Protein AF-0000000074492569 (afdb_homodimer)

Sequence (320 aa):
MADVDRTFRQLERNMQRVLRDVLSDFGPGSPLLITRGPTQGGQGRKGPPAEWMPPVDVLDAGDHFLIYSELPGVPKDKVKVELSDENTLMISGEYPKPEVYEKAQALYAGEIMYGKFARAIPLPPGKFDPNKVEAKLDNGLLTVKVGKAEQPQPKQITVEMADVDRTFRQLERNMQRVLRDVLSDFGPGSPLLITRGPTQGGQGRKGPPAEWMPPVDVLDAGDHFLIYSELPGVPKDKVKVELSDENTLMISGEYPKPEVYEKAQALYAGEIMYGKFARAIPLPPGKFDPNKVEAKLDNGLLTVKVGKAEQPQPKQITVE

Structure (mmCIF, N/CA/C/O backbone):
data_AF-0000000074492569-model_v1
#
loop_
_entity.id
_entity.type
_entity.pdbx_description
1 polymer 'SHSP domain-containing protein'
#
loop_
_atom_site.group_PDB
_atom_site.id
_atom_site.type_symbol
_atom_site.label_atom_id
_atom_site.label_alt_id
_atom_site.label_comp_id
_atom_site.label_asym_id
_atom_site.label_entity_id
_atom_site.label_seq_id
_atom_site.pdbx_PDB_ins_code
_atom_site.Cartn_x
_atom_site.Cartn_y
_atom_site.Cartn_z
_atom_site.occupancy
_atom_site.B_iso_or_equiv
_atom_site.auth_seq_id
_atom_site.auth_comp_id
_atom_site.auth_asym_id
_atom_site.auth_atom_id
_atom_site.pdbx_PDB_model_num
ATOM 1 N N . MET A 1 1 ? 25.438 25.25 13.859 1 45.72 1 MET A N 1
ATOM 2 C CA . MET A 1 1 ? 25.781 24.609 15.125 1 45.72 1 MET A CA 1
ATOM 3 C C . MET A 1 1 ? 24.547 24.453 16.016 1 45.72 1 MET A C 1
ATOM 5 O O . MET A 1 1 ? 24.484 23.547 16.828 1 45.72 1 MET A O 1
ATOM 9 N N . ALA A 1 2 ? 23.562 25.312 15.812 1 58.56 2 ALA A N 1
ATOM 10 C CA . ALA A 1 2 ? 22.359 25.406 16.656 1 58.56 2 ALA A CA 1
ATOM 11 C C . ALA A 1 2 ? 21.344 24.328 16.281 1 58.56 2 ALA A C 1
ATOM 13 O O . ALA A 1 2 ? 20.656 23.812 17.156 1 58.56 2 ALA A O 1
ATOM 14 N N . ASP A 1 3 ? 21.375 23.891 15.07 1 53.91 3 ASP A N 1
ATOM 15 C CA . ASP A 1 3 ? 20.359 22.969 14.547 1 53.91 3 ASP A CA 1
ATOM 16 C C . ASP A 1 3 ? 20.656 21.531 14.969 1 53.91 3 ASP A C 1
ATOM 18 O O . ASP A 1 3 ? 19.734 20.75 15.203 1 53.91 3 ASP A O 1
ATOM 22 N N . VAL A 1 4 ? 21.906 21.266 15.148 1 56.25 4 VAL A N 1
ATOM 23 C CA . VAL A 1 4 ? 22.375 19.953 15.586 1 56.25 4 VAL A CA 1
ATOM 24 C C . VAL A 1 4 ? 22.016 19.734 17.047 1 56.25 4 VAL A C 1
ATOM 26 O O . VAL A 1 4 ? 21.75 18.609 17.469 1 56.25 4 VAL A O 1
ATOM 29 N N . ASP A 1 5 ? 21.953 20.828 17.719 1 58.19 5 ASP A N 1
ATOM 30 C CA . ASP A 1 5 ? 21.688 20.781 19.156 1 58.19 5 ASP A CA 1
ATOM 31 C C . ASP A 1 5 ? 20.219 20.469 19.438 1 58.19 5 ASP A C 1
ATOM 33 O O . ASP A 1 5 ? 19.906 19.734 20.375 1 58.19 5 ASP A O 1
ATOM 37 N N . ARG A 1 6 ? 19.359 20.938 18.531 1 53.22 6 ARG A N 1
ATOM 38 C CA . ARG A 1 6 ? 17.922 20.719 18.688 1 53.22 6 ARG A CA 1
ATOM 39 C C . ARG A 1 6 ? 17.547 19.266 18.375 1 53.22 6 ARG A C 1
ATOM 41 O O . ARG A 1 6 ? 16.734 18.672 19.078 1 53.22 6 ARG A O 1
ATOM 48 N N . THR A 1 7 ? 18.094 18.734 17.391 1 56.09 7 THR A N 1
ATOM 49 C CA . THR A 1 7 ? 17.875 17.359 16.984 1 56.09 7 THR A CA 1
ATOM 50 C C . THR A 1 7 ? 18.359 16.391 18.078 1 56.09 7 THR A C 1
ATOM 52 O O . THR A 1 7 ? 17.688 15.406 18.375 1 56.09 7 THR A O 1
ATOM 55 N N . PHE A 1 8 ? 19.406 16.734 18.688 1 56.19 8 PHE A N 1
ATOM 56 C CA . PHE A 1 8 ? 19.984 15.914 19.734 1 56.19 8 PHE A CA 1
ATOM 57 C C . PHE A 1 8 ? 19.141 15.984 21 1 56.19 8 PHE A C 1
ATOM 59 O O . PHE A 1 8 ? 18.984 14.977 21.703 1 56.19 8 PHE A O 1
ATOM 66 N N . ARG A 1 9 ? 18.422 17.062 21.266 1 58.53 9 ARG A N 1
ATOM 67 C CA . ARG A 1 9 ? 17.578 17.203 22.438 1 58.53 9 ARG A CA 1
ATOM 68 C C . ARG A 1 9 ? 16.281 16.406 22.281 1 58.53 9 ARG A C 1
ATOM 70 O O . ARG A 1 9 ? 15.805 15.797 23.234 1 58.53 9 ARG A O 1
ATOM 77 N N . GLN A 1 10 ? 15.789 16.328 21.094 1 57.56 10 GLN A N 1
ATOM 78 C CA . GLN A 1 10 ? 14.578 15.555 20.812 1 57.56 10 GLN A CA 1
ATOM 79 C C . GLN A 1 10 ? 14.859 14.055 20.859 1 57.56 10 GLN A C 1
ATOM 81 O O . GLN A 1 10 ? 14.055 13.289 21.391 1 57.56 10 GLN A O 1
ATOM 86 N N . LEU A 1 11 ? 15.969 13.68 20.391 1 59.75 11 LEU A N 1
ATOM 87 C CA . LEU A 1 11 ? 16.406 12.289 20.453 1 59.75 11 LEU A CA 1
ATOM 88 C C . LEU A 1 11 ? 16.625 11.859 21.906 1 59.75 11 LEU A C 1
ATOM 90 O O . LEU A 1 11 ? 16.219 10.773 22.312 1 59.75 11 LEU A O 1
ATOM 94 N N . GLU A 1 12 ? 17.219 12.719 22.672 1 64.44 12 GLU A N 1
ATOM 95 C CA . GLU A 1 12 ? 17.469 12.477 24.094 1 64.44 12 GLU A CA 1
ATOM 96 C C . GLU A 1 12 ? 16.172 12.383 24.891 1 64.44 12 GLU A C 1
ATOM 98 O O . GLU A 1 12 ? 16.031 11.531 25.766 1 64.44 12 GLU A O 1
ATOM 103 N N . ARG A 1 13 ? 15.172 13.141 24.422 1 62.78 13 ARG A N 1
ATOM 104 C CA . ARG A 1 13 ? 13.867 13.109 25.078 1 62.78 13 ARG A CA 1
ATOM 105 C C . ARG A 1 13 ? 13.102 11.844 24.719 1 62.78 13 ARG A C 1
ATOM 107 O O . ARG A 1 13 ? 12.477 11.227 25.594 1 62.78 13 ARG A O 1
ATOM 114 N N . ASN A 1 14 ? 13.211 11.422 23.453 1 58.69 14 ASN A N 1
ATOM 115 C CA . ASN A 1 14 ? 12.594 10.172 23.031 1 58.69 14 ASN A CA 1
ATOM 116 C C . ASN A 1 14 ? 13.281 8.969 23.656 1 58.69 14 ASN A C 1
ATOM 118 O O . ASN A 1 14 ? 12.617 8.016 24.078 1 58.69 14 ASN A O 1
ATOM 122 N N . MET A 1 15 ? 14.578 9.07 23.781 1 60.66 15 MET A N 1
ATOM 123 C CA . MET A 1 15 ? 15.375 8.016 24.391 1 60.66 15 MET A CA 1
ATOM 124 C C . MET A 1 15 ? 15.086 7.914 25.875 1 60.66 15 MET A C 1
ATOM 126 O O . MET A 1 15 ? 14.945 6.812 26.422 1 60.66 15 MET A O 1
ATOM 130 N N . GLN A 1 16 ? 14.914 9.016 26.516 1 61.31 16 GLN A N 1
ATOM 131 C CA . GLN A 1 16 ? 14.578 9.047 27.938 1 61.31 16 GLN A CA 1
ATOM 132 C C . GLN A 1 16 ? 13.188 8.477 28.188 1 61.31 16 GLN A C 1
ATOM 134 O O . GLN A 1 16 ? 12.969 7.766 29.172 1 61.31 16 GLN A O 1
ATOM 139 N N . ARG A 1 17 ? 12.289 8.68 27.219 1 58.28 17 ARG A N 1
ATOM 140 C CA . ARG A 1 17 ? 10.945 8.133 27.328 1 58.28 17 ARG A CA 1
ATOM 141 C C . ARG A 1 17 ? 10.953 6.621 27.109 1 58.28 17 ARG A C 1
ATOM 143 O O . ARG A 1 17 ? 10.305 5.879 27.859 1 58.28 17 ARG A O 1
ATOM 150 N N . VAL A 1 18 ? 11.711 6.215 26.141 1 60.47 18 VAL A N 1
ATOM 151 C CA . VAL A 1 18 ? 11.82 4.785 25.859 1 60.47 18 VAL A CA 1
ATOM 152 C C . VAL A 1 18 ? 12.555 4.094 27.016 1 60.47 18 VAL A C 1
ATOM 154 O O . VAL A 1 18 ? 12.125 3.039 27.484 1 60.47 18 VAL A O 1
ATOM 157 N N . LEU A 1 19 ? 13.562 4.672 27.469 1 63.31 19 LEU A N 1
ATOM 158 C CA . LEU A 1 19 ? 14.352 4.117 28.562 1 63.31 19 LEU A CA 1
ATOM 159 C C . LEU A 1 19 ? 13.547 4.105 29.859 1 63.31 19 LEU A C 1
ATOM 161 O O . LEU A 1 19 ? 13.602 3.141 30.625 1 63.31 19 LEU A O 1
ATOM 165 N N . ARG A 1 20 ? 12.805 5.168 30.125 1 58.22 20 ARG A N 1
ATOM 166 C CA . ARG A 1 20 ? 11.922 5.211 31.281 1 58.22 20 ARG A CA 1
ATOM 167 C C . ARG A 1 20 ? 10.859 4.117 31.203 1 58.22 20 ARG A C 1
ATOM 169 O O . ARG A 1 20 ? 10.578 3.447 32.188 1 58.22 20 ARG A O 1
ATOM 176 N N . ASP A 1 21 ? 10.266 3.959 30.016 1 57.78 21 ASP A N 1
ATOM 177 C CA . ASP A 1 21 ? 9.242 2.939 29.812 1 57.78 21 ASP A CA 1
ATOM 178 C C . ASP A 1 21 ? 9.828 1.536 29.906 1 57.78 21 ASP A C 1
ATOM 180 O O . ASP A 1 21 ? 9.227 0.641 30.5 1 57.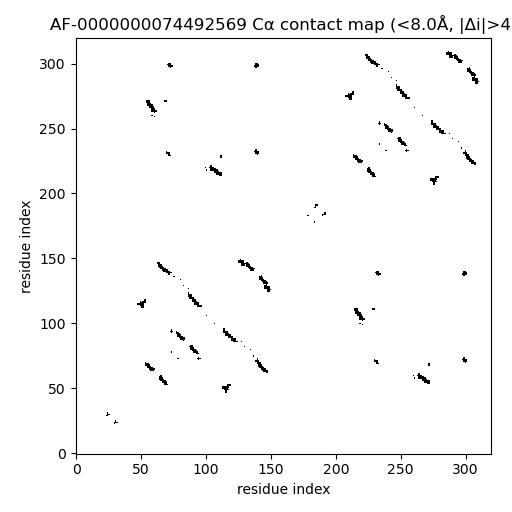78 21 ASP A O 1
ATOM 184 N N . VAL A 1 22 ? 11.008 1.312 29.406 1 59.41 22 VAL A N 1
ATOM 185 C CA . VAL A 1 22 ? 11.688 0.022 29.438 1 59.41 22 VAL A CA 1
ATOM 186 C C . VAL A 1 22 ? 12.203 -0.247 30.859 1 59.41 22 VAL A C 1
ATOM 188 O O . VAL A 1 22 ? 12.086 -1.363 31.359 1 59.41 22 VAL A O 1
ATOM 191 N N . LEU A 1 23 ? 12.766 0.68 31.438 1 59.09 23 LEU A N 1
ATOM 192 C CA . LEU A 1 23 ? 13.312 0.544 32.781 1 59.09 23 LEU A CA 1
ATOM 193 C C . LEU A 1 23 ? 12.203 0.395 33.812 1 59.09 23 LEU A C 1
ATOM 195 O O . LEU A 1 23 ? 12.367 -0.319 34.812 1 59.09 23 LEU A O 1
ATOM 199 N N . SER A 1 24 ? 11.156 1.187 33.688 1 55.38 24 SER A N 1
ATOM 200 C CA . SER A 1 24 ? 10.008 0.978 34.562 1 55.38 24 SER A CA 1
ATOM 201 C C . SER A 1 24 ? 9.492 -0.453 34.438 1 55.38 24 SER A C 1
ATOM 203 O O . SER A 1 24 ? 9.031 -1.023 35.438 1 55.38 24 SER A O 1
ATOM 205 N N . ASP A 1 25 ? 9.57 -0.996 33.25 1 53.03 25 ASP A N 1
ATOM 206 C CA . ASP A 1 25 ? 9.078 -2.359 33.062 1 53.03 25 ASP A CA 1
ATOM 207 C C . ASP A 1 25 ? 10.086 -3.377 33.594 1 53.03 25 ASP A C 1
ATOM 209 O O . ASP A 1 25 ? 9.703 -4.457 34.062 1 53.03 25 ASP A O 1
ATOM 213 N N . PHE A 1 26 ? 11.383 -3.072 33.562 1 53.44 26 PHE A N 1
ATOM 214 C CA . PHE A 1 26 ? 12.398 -4.02 34 1 53.44 26 PHE A CA 1
ATOM 215 C C . PHE A 1 26 ? 12.719 -3.816 35.469 1 53.44 26 PHE A C 1
ATOM 217 O O . PHE A 1 26 ? 13.656 -4.414 36 1 53.44 26 PHE A O 1
ATOM 224 N N . GLY A 1 27 ? 12.125 -2.887 36.219 1 51.38 27 GLY A N 1
ATOM 225 C CA . GLY A 1 27 ? 12.469 -2.842 37.656 1 51.38 27 GLY A CA 1
ATOM 226 C C . GLY A 1 27 ? 12.07 -4.098 38.406 1 51.38 27 GLY A C 1
ATOM 227 O O . GLY A 1 27 ? 11.273 -4.895 37.906 1 51.38 27 GLY A O 1
ATOM 228 N N . PRO A 1 28 ? 12.719 -4.406 39.562 1 50.16 28 PRO A N 1
ATOM 229 C CA . PRO A 1 28 ? 12.578 -5.668 40.281 1 50.16 28 PRO A CA 1
ATOM 230 C C . PRO A 1 28 ? 11.141 -6.18 40.281 1 50.16 28 PRO A C 1
ATOM 232 O O . PRO A 1 28 ? 10.914 -7.395 40.281 1 50.16 28 PRO A O 1
ATOM 235 N N . GLY A 1 29 ? 10.32 -5.484 41.125 1 46.06 29 GLY A N 1
ATOM 236 C CA . GLY A 1 29 ? 8.938 -5.906 41.281 1 46.06 29 GLY A CA 1
ATOM 237 C C . GLY A 1 29 ? 8.188 -6.008 39.969 1 46.06 29 GLY A C 1
ATOM 238 O O . GLY A 1 29 ? 6.961 -6.109 39.969 1 46.06 29 GLY A O 1
ATOM 239 N N . SER A 1 30 ? 8.859 -5.496 38.906 1 42.88 30 SER A N 1
ATOM 240 C CA . SER A 1 30 ? 8.078 -5.27 37.719 1 42.88 30 SER A CA 1
ATOM 241 C C . SER A 1 30 ? 7.605 -6.586 37.094 1 42.88 30 SER A C 1
ATOM 243 O O . SER A 1 30 ? 8.391 -7.309 36.469 1 42.88 30 SER A O 1
ATOM 245 N N . PRO A 1 31 ? 7.062 -7.496 37.75 1 39.81 31 PRO A N 1
ATOM 246 C CA . PRO A 1 31 ? 6.633 -8.539 36.844 1 39.81 31 PRO A CA 1
ATOM 247 C C . PRO A 1 31 ? 6.113 -7.965 35.5 1 39.81 31 PRO A C 1
ATOM 249 O O . PRO A 1 31 ? 5.723 -6.797 35.438 1 39.81 31 PRO A O 1
ATOM 252 N N . LEU A 1 32 ? 6.543 -8.477 34.125 1 39.97 32 LEU A N 1
ATOM 253 C CA . LEU A 1 32 ? 5.723 -8.367 32.938 1 39.97 32 LEU A CA 1
ATOM 254 C C . LEU A 1 32 ? 4.238 -8.328 33.281 1 39.97 32 LEU A C 1
ATOM 256 O O . LEU A 1 32 ? 3.383 -8.469 32.406 1 39.97 32 LEU A O 1
ATOM 260 N N . LEU A 1 33 ? 3.971 -8.617 34.531 1 39.12 33 LEU A N 1
ATOM 261 C CA . LEU A 1 33 ? 2.588 -8.664 35 1 39.12 33 LEU A CA 1
ATOM 262 C C . LEU A 1 33 ? 1.903 -7.316 34.781 1 39.12 33 LEU A C 1
ATOM 264 O O . LEU A 1 33 ? 2.16 -6.359 35.531 1 39.12 33 LEU A O 1
ATOM 268 N N . ILE A 1 34 ? 1.841 -6.727 33.594 1 36.62 34 ILE A N 1
ATOM 269 C CA . ILE A 1 34 ? 0.8 -5.738 33.312 1 36.62 34 ILE A CA 1
ATOM 270 C C . ILE A 1 34 ? -0.402 -6.004 34.219 1 36.62 34 ILE A C 1
ATOM 272 O O . ILE A 1 34 ? -1.11 -7 34.062 1 36.62 34 ILE A O 1
ATOM 276 N N . THR A 1 35 ? -0.173 -6.027 35.406 1 34.31 35 THR A N 1
ATOM 277 C CA . THR A 1 35 ? -1.353 -5.891 36.25 1 34.31 35 THR A CA 1
ATOM 278 C C . THR A 1 35 ? -2.354 -4.918 35.625 1 34.31 35 THR A C 1
ATOM 280 O O . THR A 1 35 ? -2.057 -3.736 35.469 1 34.31 35 THR A O 1
ATOM 283 N N . ARG A 1 36 ? -3.207 -5.363 34.781 1 36.78 36 ARG A N 1
ATOM 284 C CA . ARG A 1 36 ? -4.484 -4.766 34.406 1 36.78 36 ARG A CA 1
ATOM 285 C C . ARG A 1 36 ? -5.152 -4.109 35.594 1 36.78 36 ARG A C 1
ATOM 287 O O . ARG A 1 36 ? -5.852 -4.773 36.375 1 36.78 36 ARG A O 1
ATOM 294 N N . GLY A 1 37 ? -4.516 -3.518 36.406 1 37.19 37 GLY A N 1
ATOM 295 C CA . GLY A 1 37 ? -5.422 -2.814 37.312 1 37.19 37 GLY A CA 1
ATOM 296 C C . GLY A 1 37 ? -6.426 -1.942 36.562 1 37.19 37 GLY A C 1
ATOM 297 O O . GLY A 1 37 ? -6.215 -1.594 35.406 1 37.19 37 GLY A O 1
ATOM 298 N N . PRO A 1 38 ? -7.754 -1.931 37 1 38.16 38 PRO A N 1
ATOM 299 C CA . PRO A 1 38 ? -8.773 -1.092 36.344 1 38.16 38 PRO A CA 1
ATOM 300 C C . PRO A 1 38 ? -8.32 0.354 36.156 1 38.16 38 PRO A C 1
ATOM 302 O O . PRO A 1 38 ? -8.18 1.091 37.156 1 38.16 38 PRO A O 1
ATOM 305 N N . THR A 1 39 ? -7.188 0.681 35.719 1 37.5 39 THR A N 1
ATOM 306 C CA . THR A 1 39 ? -7.082 2.123 35.5 1 37.5 39 THR A CA 1
ATOM 307 C C . THR A 1 39 ? -8.391 2.691 34.969 1 37.5 39 THR A C 1
ATOM 309 O O . THR A 1 39 ? -8.922 2.201 33.969 1 37.5 39 THR A O 1
ATOM 312 N N . GLN A 1 40 ? -9.219 3.158 35.781 1 37 40 GLN A N 1
ATOM 313 C CA . GLN A 1 40 ? -10.344 4.039 35.469 1 37 40 GLN A CA 1
ATOM 314 C C . GLN A 1 40 ? -9.977 5.051 34.375 1 37 40 GLN A C 1
ATOM 316 O O . GLN A 1 40 ? -10.609 6.102 34.281 1 37 40 GLN A O 1
ATOM 321 N N . GLY A 1 41 ? -8.68 5.277 34.156 1 38.56 41 GLY A N 1
ATOM 322 C CA . GLY A 1 41 ? -8.531 6.43 33.281 1 38.56 41 GLY A CA 1
ATOM 323 C C . GLY A 1 41 ? -9.547 6.457 32.156 1 38.56 41 GLY A C 1
ATOM 324 O O . GLY A 1 41 ? -10.258 5.473 31.938 1 38.56 41 GLY A O 1
ATOM 325 N N . GLY A 1 42 ? -9.695 7.738 31.5 1 37.81 42 GLY A N 1
ATOM 326 C CA . GLY A 1 42 ? -10.602 7.984 30.375 1 37.81 42 GLY A CA 1
ATOM 327 C C . GLY A 1 42 ? -10.641 6.84 29.391 1 37.81 42 GLY A C 1
ATOM 328 O O . GLY A 1 42 ? -9.617 6.227 29.094 1 37.81 42 GLY A O 1
ATOM 329 N N . GLN A 1 43 ? -11.648 5.934 29.484 1 38.12 43 GLN A N 1
ATOM 330 C CA . GLN A 1 43 ? -12.148 5 28.484 1 38.12 43 GLN A CA 1
ATOM 331 C C . GLN A 1 43 ? -11.82 5.488 27.078 1 38.12 43 GLN A C 1
ATOM 333 O O . GLN A 1 43 ? -12.664 6.094 26.406 1 38.12 43 GLN A O 1
ATOM 338 N N . GLY A 1 44 ? -10.914 6.363 26.859 1 41.5 44 GLY A N 1
ATOM 339 C CA . GLY A 1 44 ? -10.797 6.426 25.422 1 41.5 44 GLY A CA 1
ATOM 340 C C . GLY A 1 44 ? -10.984 5.078 24.734 1 41.5 44 GLY A C 1
ATOM 341 O O . GLY A 1 44 ? -10.445 4.07 25.203 1 41.5 44 GLY A O 1
ATOM 342 N N . ARG A 1 45 ? -12.18 4.727 24.328 1 37.41 45 ARG A N 1
ATOM 343 C CA . ARG A 1 45 ? -12.547 3.545 23.562 1 37.41 45 ARG A CA 1
ATOM 344 C C . ARG A 1 45 ? -11.352 2.998 22.797 1 37.41 45 ARG A C 1
ATOM 346 O O . ARG A 1 45 ? -10.914 3.594 21.812 1 37.41 45 ARG A O 1
ATOM 353 N N . LYS A 1 46 ? -10.398 2.59 23.484 1 44.31 46 LYS A N 1
ATOM 354 C CA . LYS A 1 46 ? -9.391 1.811 22.766 1 44.31 46 LYS A CA 1
ATOM 355 C C . LYS A 1 46 ? -10.039 0.887 21.734 1 44.31 46 LYS A C 1
ATOM 357 O O . LYS A 1 46 ? -10.727 -0.069 22.094 1 44.31 46 LYS A O 1
ATOM 362 N N . GLY A 1 47 ? -10.602 1.525 20.797 1 46.72 47 GLY A N 1
ATOM 363 C CA . GLY A 1 47 ? -11 0.557 19.797 1 46.72 47 GLY A CA 1
ATOM 364 C C . GLY A 1 47 ? -10.094 -0.658 19.734 1 46.72 47 GLY A C 1
ATOM 365 O O . GLY A 1 47 ? -9.047 -0.688 20.391 1 46.72 47 GLY A O 1
ATOM 366 N N . PRO A 1 48 ? -10.648 -1.76 19.391 1 56.69 48 PRO A N 1
ATOM 367 C CA . PRO A 1 48 ? -9.773 -2.926 19.25 1 56.69 48 PRO A CA 1
ATOM 368 C C . PRO A 1 48 ? -8.391 -2.562 18.719 1 56.69 48 PRO A C 1
ATOM 370 O O . PRO A 1 48 ? -8.258 -1.613 17.938 1 56.69 48 PRO A O 1
ATOM 373 N N . PRO A 1 49 ? -7.461 -3.17 19.344 1 73 49 PRO A N 1
ATOM 374 C CA . PRO A 1 49 ? -6.082 -2.854 18.969 1 73 49 PRO A CA 1
ATOM 375 C C . PRO A 1 49 ? -5.852 -2.926 17.469 1 73 49 PRO A C 1
ATOM 377 O O . PRO A 1 49 ? -6.391 -3.811 16.797 1 73 49 PRO A O 1
ATOM 380 N N . ALA A 1 50 ? -5.348 -1.914 16.922 1 84.25 50 ALA A N 1
ATOM 381 C CA . ALA A 1 50 ? -4.973 -1.884 15.516 1 84.25 50 ALA A CA 1
ATOM 382 C C . ALA A 1 50 ? -3.977 -2.99 15.188 1 84.25 50 ALA A C 1
ATOM 384 O O . ALA A 1 50 ? -3.025 -3.219 15.938 1 84.25 50 ALA A O 1
ATOM 385 N N . GLU A 1 51 ? -4.32 -3.75 14.156 1 90.12 51 GLU A N 1
ATOM 386 C CA . GLU A 1 51 ? -3.506 -4.891 13.75 1 90.12 51 GLU A CA 1
ATOM 387 C C . GLU A 1 51 ? -2.361 -4.453 12.836 1 90.12 51 GLU A C 1
ATOM 389 O O . GLU A 1 51 ? -1.375 -5.172 12.68 1 90.12 51 GLU A O 1
ATOM 394 N N . TRP A 1 52 ? -2.518 -3.297 12.203 1 94.56 52 TRP A N 1
ATOM 395 C CA . TRP A 1 52 ? -1.453 -2.768 11.359 1 94.56 52 TRP A CA 1
ATOM 396 C C . TRP A 1 52 ? -1.568 -1.253 11.219 1 94.56 52 TRP A C 1
ATOM 398 O O . TRP A 1 52 ? -2.58 -0.664 11.609 1 94.56 52 TRP A O 1
ATOM 408 N N . MET A 1 53 ? -0.518 -0.618 10.82 1 96.56 53 MET A N 1
ATOM 409 C CA . MET A 1 53 ? -0.447 0.832 10.648 1 96.56 53 MET A CA 1
ATOM 410 C C . MET A 1 53 ? -0.091 1.199 9.219 1 96.56 53 MET A C 1
ATOM 412 O O . MET A 1 53 ? 1.021 0.927 8.758 1 96.56 53 MET A O 1
ATOM 416 N N . PRO A 1 54 ? -1.026 1.844 8.547 1 97.62 54 PRO A N 1
ATOM 417 C CA . PRO A 1 54 ? -0.716 2.184 7.16 1 97.62 54 PRO A CA 1
ATOM 418 C C . PRO A 1 54 ? 0.381 3.24 7.039 1 97.62 54 PRO A C 1
ATOM 420 O O . PRO A 1 54 ? 0.457 4.152 7.867 1 97.62 54 PRO A O 1
ATOM 423 N N . PRO A 1 55 ? 1.253 3.129 6.039 1 97.5 55 PRO A N 1
ATOM 424 C CA . PRO A 1 55 ? 2.256 4.168 5.793 1 97.5 55 PRO A CA 1
ATOM 425 C C . PRO A 1 55 ? 1.635 5.531 5.508 1 97.5 55 PRO A C 1
ATOM 427 O O . PRO A 1 55 ? 0.586 5.613 4.859 1 97.5 55 PRO A O 1
ATOM 430 N N . VAL A 1 56 ? 2.371 6.59 5.969 1 98.06 56 VAL A N 1
ATOM 431 C CA . VAL A 1 56 ? 1.824 7.93 5.77 1 98.06 56 VAL A CA 1
ATOM 432 C C . VAL A 1 56 ? 2.939 8.883 5.355 1 98.06 56 VAL A C 1
ATOM 434 O O . VAL A 1 56 ? 4.098 8.703 5.734 1 98.06 56 VAL A O 1
ATOM 437 N N . ASP A 1 57 ? 2.588 9.805 4.512 1 98.31 57 ASP A N 1
ATOM 438 C CA . ASP A 1 57 ? 3.363 11.023 4.293 1 98.31 57 ASP A CA 1
ATOM 439 C C . ASP A 1 57 ? 2.639 12.242 4.855 1 98.31 57 ASP A C 1
ATOM 441 O O . ASP A 1 57 ? 1.416 12.352 4.742 1 98.31 57 ASP A O 1
ATOM 445 N N . VAL A 1 58 ? 3.377 13.102 5.484 1 97.06 58 VAL A N 1
ATOM 446 C CA . VAL A 1 58 ? 2.83 14.359 5.98 1 97.06 58 VAL A CA 1
ATOM 447 C C . VAL A 1 58 ? 3.66 15.523 5.453 1 97.06 58 VAL A C 1
ATOM 449 O O . VAL A 1 58 ? 4.844 15.648 5.773 1 97.06 58 VAL A O 1
ATOM 452 N N . LEU A 1 59 ? 3.004 16.375 4.719 1 96.56 59 LEU A N 1
ATOM 453 C CA . LEU A 1 59 ? 3.68 17.5 4.09 1 96.56 59 LEU A CA 1
ATOM 454 C C . LEU A 1 59 ? 3.064 18.828 4.539 1 96.56 59 LEU A C 1
ATOM 456 O O . LEU A 1 59 ? 1.85 18.922 4.734 1 96.56 59 LEU A O 1
ATOM 460 N N . ASP A 1 60 ? 3.941 19.812 4.676 1 94.94 60 ASP A N 1
ATOM 461 C CA . ASP A 1 60 ? 3.492 21.203 4.777 1 94.94 60 ASP A CA 1
ATOM 462 C C . ASP A 1 60 ? 3.465 21.875 3.404 1 94.94 60 ASP A C 1
ATOM 464 O O . ASP A 1 60 ? 4.516 22.203 2.852 1 94.94 60 ASP A O 1
ATOM 468 N N . ALA A 1 61 ? 2.238 22.062 2.912 1 94.25 61 ALA A N 1
ATOM 469 C CA . ALA A 1 61 ? 2.092 22.625 1.575 1 94.25 61 ALA A CA 1
ATOM 470 C C . ALA A 1 61 ? 1.81 24.125 1.645 1 94.25 61 ALA A C 1
ATOM 472 O O . ALA A 1 61 ? 1.108 24.672 0.79 1 94.25 61 ALA A O 1
ATOM 473 N N . GLY A 1 62 ? 2.205 24.75 2.68 1 91.12 62 GLY A N 1
ATOM 474 C CA . GLY A 1 62 ? 2.027 26.188 2.842 1 91.12 62 GLY A CA 1
ATOM 475 C C . GLY A 1 62 ? 0.737 26.547 3.549 1 91.12 62 GLY A C 1
ATOM 476 O O . GLY A 1 62 ? 0.697 26.625 4.777 1 91.12 62 GLY A O 1
ATOM 477 N N . ASP A 1 63 ? -0.362 26.625 2.809 1 90.5 63 ASP A N 1
ATOM 478 C CA . ASP A 1 63 ? -1.627 27.047 3.398 1 90.5 63 ASP A CA 1
ATOM 479 C C . ASP A 1 63 ? -2.412 25.859 3.941 1 90.5 63 ASP A C 1
ATOM 481 O O . ASP A 1 63 ? -3.459 26.031 4.57 1 90.5 63 ASP A O 1
ATOM 485 N N . HIS A 1 64 ? -1.902 24.719 3.611 1 93.38 64 HIS A N 1
ATOM 486 C CA . HIS A 1 64 ? -2.525 23.5 4.125 1 93.38 64 HIS A CA 1
ATOM 487 C C . HIS A 1 64 ? -1.494 22.391 4.34 1 93.38 64 HIS A C 1
ATOM 489 O O . HIS A 1 64 ? -0.374 22.484 3.832 1 93.38 64 HIS A O 1
ATOM 495 N N . PHE A 1 65 ? -1.848 21.469 5.148 1 93.56 65 PHE A N 1
ATOM 496 C CA . PHE A 1 65 ? -1.111 20.219 5.238 1 93.56 65 PHE A CA 1
ATOM 497 C C . PHE A 1 65 ? -1.7 19.172 4.293 1 93.56 65 PHE A C 1
ATOM 499 O O . PHE A 1 65 ? -2.916 19.125 4.098 1 93.56 65 PHE A O 1
ATOM 506 N N . LEU A 1 66 ? -0.773 18.406 3.803 1 96.56 66 LEU A N 1
ATOM 507 C CA . LEU A 1 66 ? -1.184 17.281 2.961 1 96.56 66 LEU A CA 1
ATOM 508 C C . LEU A 1 66 ? -0.724 15.961 3.557 1 96.56 66 LEU A C 1
ATOM 510 O O . LEU A 1 66 ? 0.468 15.766 3.811 1 96.56 66 LEU A O 1
ATOM 514 N N . ILE A 1 67 ? -1.73 15.109 3.822 1 96.94 67 ILE A N 1
ATOM 515 C CA . ILE A 1 67 ? -1.446 13.789 4.367 1 96.94 67 ILE A CA 1
ATOM 516 C C . ILE A 1 67 ? -1.836 12.719 3.354 1 96.94 67 ILE A C 1
ATOM 518 O O . ILE A 1 67 ? -2.967 12.703 2.859 1 96.94 67 ILE A O 1
ATOM 522 N N . TYR A 1 68 ? -0.842 11.93 3.002 1 98.38 68 TYR A N 1
ATOM 523 C CA . TYR A 1 68 ? -1.1 10.734 2.199 1 98.38 68 TYR A CA 1
ATOM 524 C C . TYR A 1 68 ? -1.04 9.477 3.059 1 98.38 68 TYR A C 1
ATOM 526 O O . TYR A 1 68 ? -0.165 9.344 3.916 1 98.38 68 TYR A O 1
ATOM 534 N N . SER A 1 69 ? -1.964 8.547 2.879 1 98.62 69 SER A N 1
ATOM 535 C CA . SER A 1 69 ? -1.909 7.23 3.512 1 98.62 69 SER A CA 1
ATOM 536 C C . SER A 1 69 ? -2.262 6.125 2.523 1 98.62 69 SER A C 1
ATOM 538 O O . SER A 1 69 ? -3.201 6.266 1.736 1 98.62 69 SER A O 1
ATOM 540 N N . GLU A 1 70 ? -1.479 5.09 2.584 1 98.69 70 GLU A N 1
ATOM 541 C CA . GLU A 1 70 ? -1.744 3.955 1.702 1 98.69 70 GLU A CA 1
ATOM 542 C C . GLU A 1 70 ? -2.77 3.006 2.316 1 98.69 70 GLU A C 1
ATOM 544 O O . GLU A 1 70 ? -2.549 2.465 3.402 1 98.69 70 GLU A O 1
ATOM 549 N N . LEU A 1 71 ? -3.859 2.812 1.573 1 98.5 71 LEU A N 1
ATOM 550 C CA . LEU A 1 71 ? -4.941 1.924 1.982 1 98.5 71 LEU A CA 1
ATOM 551 C C . LEU A 1 71 ? -5.402 1.056 0.817 1 98.5 71 LEU A C 1
ATOM 553 O O . LEU A 1 71 ? -6.586 1.053 0.471 1 98.5 71 LEU A O 1
ATOM 557 N N . PRO A 1 72 ? -4.516 0.309 0.263 1 98.25 72 PRO A N 1
ATOM 558 C CA . PRO A 1 72 ? -4.898 -0.498 -0.898 1 98.25 72 PRO A CA 1
ATOM 559 C C . PRO A 1 72 ? -5.977 -1.528 -0.574 1 98.25 72 PRO A C 1
ATOM 561 O O . PRO A 1 72 ? -5.844 -2.279 0.397 1 98.25 72 PRO A O 1
ATOM 564 N N . GLY A 1 73 ? -7.004 -1.569 -1.43 1 97.19 73 GLY A N 1
ATOM 565 C CA . GLY A 1 73 ? -8.031 -2.592 -1.31 1 97.19 73 GLY A CA 1
ATOM 566 C C . GLY A 1 73 ? -9.078 -2.268 -0.256 1 97.19 73 GLY A C 1
ATOM 567 O O . GLY A 1 73 ? -10.062 -2.988 -0.112 1 97.19 73 GLY A O 1
ATOM 568 N N . VAL A 1 74 ? -8.898 -1.188 0.504 1 97.81 74 VAL A N 1
ATOM 569 C CA . VAL A 1 74 ? -9.828 -0.858 1.573 1 97.81 74 VAL A CA 1
ATOM 570 C C . VAL A 1 74 ? -11.016 -0.081 1.002 1 97.81 74 VAL A C 1
ATOM 572 O O . VAL A 1 74 ? -10.836 0.951 0.352 1 97.81 74 VAL A O 1
ATOM 575 N N . PRO A 1 75 ? -12.18 -0.582 1.257 1 96.94 75 PRO A N 1
ATOM 576 C CA . PRO A 1 75 ? -13.352 0.172 0.802 1 96.94 75 PRO A CA 1
ATOM 577 C C . PRO A 1 75 ? -13.508 1.513 1.518 1 96.94 75 PRO A C 1
ATOM 579 O O . PRO A 1 75 ? -13.211 1.617 2.711 1 96.94 75 PRO A O 1
ATOM 582 N N . LYS A 1 76 ? -14.031 2.436 0.765 1 96.94 76 LYS A N 1
ATOM 583 C CA . LYS A 1 76 ? -14.164 3.797 1.275 1 96.94 76 LYS A CA 1
ATOM 584 C C . LYS A 1 76 ? -15.023 3.834 2.533 1 96.94 76 LYS A C 1
ATOM 586 O O . LYS A 1 76 ? -14.758 4.605 3.457 1 96.94 76 LYS A O 1
ATOM 591 N N . ASP A 1 77 ? -16.078 3.02 2.551 1 97.38 77 ASP A N 1
ATOM 592 C CA . ASP A 1 77 ? -17.016 3.061 3.66 1 97.38 77 ASP A CA 1
ATOM 593 C C . ASP A 1 77 ? -16.422 2.434 4.918 1 97.38 77 ASP A C 1
ATOM 595 O O . ASP A 1 77 ? -17.031 2.473 5.988 1 97.38 77 ASP A O 1
ATOM 599 N N . LYS A 1 78 ? -15.219 1.908 4.801 1 97.75 78 LYS A N 1
ATOM 600 C CA . LYS A 1 78 ? -14.555 1.291 5.945 1 97.75 78 LYS A CA 1
ATOM 601 C C . LYS A 1 78 ? -13.406 2.16 6.453 1 97.75 78 LYS A C 1
ATOM 603 O O . LYS A 1 78 ? -12.562 1.697 7.227 1 97.75 78 LYS A O 1
ATOM 608 N N . VAL A 1 79 ? -13.352 3.338 6.004 1 98.19 79 VAL A N 1
ATOM 609 C CA . VAL A 1 79 ? -12.312 4.273 6.422 1 98.19 79 VAL A CA 1
ATOM 610 C C . VAL A 1 79 ? -12.945 5.426 7.203 1 98.19 79 VAL A C 1
ATOM 612 O O . VAL A 1 79 ? -13.945 6 6.773 1 98.19 79 VAL A O 1
ATOM 615 N N . LYS A 1 80 ? -12.391 5.699 8.297 1 97.5 80 LYS A N 1
ATOM 616 C CA . LYS A 1 80 ? -12.805 6.828 9.125 1 97.5 80 LYS A CA 1
ATOM 617 C C . LYS A 1 80 ? -11.648 7.801 9.344 1 97.5 80 LYS A C 1
ATOM 619 O O . LYS A 1 80 ? -10.523 7.387 9.648 1 97.5 80 LYS A O 1
ATOM 624 N N . VAL A 1 81 ? -11.906 9.07 9.109 1 96.31 81 VAL A N 1
ATOM 625 C CA . VAL A 1 81 ? -10.93 10.133 9.32 1 96.31 81 VAL A CA 1
ATOM 626 C C . VAL A 1 81 ? -11.484 11.164 10.297 1 96.31 81 VAL A C 1
ATOM 628 O O . VAL A 1 81 ? -12.578 11.703 10.086 1 96.31 81 VAL A O 1
ATOM 631 N N . GLU A 1 82 ? -10.656 11.445 11.297 1 92.62 82 GLU A N 1
ATOM 632 C CA . GLU A 1 82 ? -11.094 12.398 12.312 1 92.62 82 GLU A CA 1
ATOM 633 C C . GLU A 1 82 ? -9.969 13.344 12.711 1 92.62 82 GLU A C 1
ATOM 635 O O . GLU A 1 82 ? -8.82 12.914 12.883 1 92.62 82 GLU A O 1
ATOM 640 N N . LEU A 1 83 ? -10.289 14.531 12.75 1 88.75 83 LEU A N 1
ATOM 641 C CA . LEU A 1 83 ? -9.359 15.531 13.266 1 88.75 83 LEU A CA 1
ATOM 642 C C . LEU A 1 83 ? -9.75 15.969 14.672 1 88.75 83 LEU A C 1
ATOM 644 O O . LEU A 1 83 ? -10.859 16.469 14.891 1 88.75 83 LEU A O 1
ATOM 648 N N . SER A 1 84 ? -8.828 15.719 15.547 1 81.94 84 SER A N 1
ATOM 649 C CA . SER A 1 84 ? -9.125 16.094 16.922 1 81.94 84 SER A CA 1
ATOM 650 C C . SER A 1 84 ? -8.672 17.531 17.219 1 81.94 84 SER A C 1
ATOM 652 O O . SER A 1 84 ? -7.855 18.078 16.469 1 81.94 84 SER A O 1
ATOM 654 N N . ASP A 1 85 ? -9.164 18.078 18.266 1 75.38 85 ASP A N 1
ATOM 655 C CA . ASP A 1 85 ? -8.836 19.438 18.719 1 75.38 85 ASP A CA 1
ATOM 656 C C . ASP A 1 85 ? -7.371 19.516 19.156 1 75.38 85 ASP A C 1
ATOM 658 O O . ASP A 1 85 ? -6.801 20.609 19.203 1 75.38 85 ASP A O 1
ATOM 662 N N . GLU A 1 86 ? -6.793 18.469 19.359 1 75.31 86 GLU A N 1
ATOM 663 C CA . GLU A 1 86 ? -5.395 18.438 19.781 1 75.31 86 GLU A CA 1
ATOM 664 C C . GLU A 1 86 ? -4.461 18.344 18.578 1 75.31 86 GLU A C 1
ATOM 666 O O . GLU A 1 86 ? -3.289 17.984 18.719 1 75.31 86 GLU A O 1
ATOM 671 N N . ASN A 1 87 ? -4.91 18.641 17.438 1 82.25 87 ASN A N 1
ATOM 672 C CA . ASN A 1 87 ? -4.129 18.672 16.203 1 82.25 87 ASN A CA 1
ATOM 673 C C . ASN A 1 87 ? -3.621 17.297 15.812 1 82.25 87 ASN A C 1
ATOM 675 O O . ASN A 1 87 ? -2.447 17.125 15.477 1 82.25 87 ASN A O 1
ATOM 679 N N . THR A 1 88 ? -4.438 16.406 16.125 1 89.5 88 THR A N 1
ATOM 680 C CA . THR A 1 88 ? -4.109 15.047 15.727 1 89.5 88 THR A CA 1
ATOM 681 C C . THR A 1 88 ? -5.113 14.523 14.703 1 89.5 88 THR A C 1
ATOM 683 O O . THR A 1 88 ? -6.324 14.609 14.914 1 89.5 88 THR A O 1
ATOM 686 N N . LEU A 1 89 ? -4.625 14.109 13.664 1 93 89 LEU A N 1
ATOM 687 C CA . LEU A 1 89 ? -5.453 13.461 12.656 1 93 89 LEU A CA 1
ATOM 688 C C . LEU A 1 89 ? -5.484 11.953 12.867 1 93 89 LEU A C 1
ATOM 690 O O . LEU A 1 89 ? -4.438 11.297 12.875 1 93 89 LEU A O 1
ATOM 694 N N . MET A 1 90 ? -6.676 11.43 13.07 1 94.5 90 MET A N 1
ATOM 695 C CA . MET A 1 90 ? -6.828 9.992 13.25 1 94.5 90 MET A CA 1
ATOM 696 C C . MET A 1 90 ? -7.387 9.344 11.984 1 94.5 90 MET A C 1
ATOM 698 O O . MET A 1 90 ? -8.43 9.758 11.477 1 94.5 90 MET A O 1
ATOM 702 N N . ILE A 1 91 ? -6.652 8.398 11.508 1 96.62 91 ILE A N 1
ATOM 703 C CA . ILE A 1 91 ? -7.133 7.57 10.406 1 96.62 91 ILE A CA 1
ATOM 704 C C . ILE A 1 91 ? -7.328 6.133 10.898 1 96.62 91 ILE A C 1
ATOM 706 O O . ILE A 1 91 ? -6.41 5.535 11.461 1 96.62 91 ILE A O 1
ATOM 710 N N . SER A 1 92 ? -8.539 5.676 10.75 1 97.69 92 SER A N 1
ATOM 711 C CA . SER A 1 92 ? -8.812 4.32 11.219 1 97.69 92 SER A CA 1
ATOM 712 C C . SER A 1 92 ? -9.797 3.611 10.297 1 97.69 92 SER A C 1
ATOM 714 O O . SER A 1 92 ? -10.445 4.25 9.469 1 97.69 92 SER A O 1
ATOM 716 N N . GLY A 1 93 ? -9.859 2.246 10.422 1 98.06 93 GLY A N 1
ATOM 717 C CA . GLY A 1 93 ? -10.781 1.445 9.625 1 98.06 93 GLY A CA 1
ATOM 718 C C . GLY A 1 93 ? -10.453 -0.036 9.648 1 98.06 93 GLY A C 1
ATOM 719 O O . GLY A 1 93 ? -9.852 -0.531 10.602 1 98.06 93 GLY A O 1
ATOM 720 N N . GLU A 1 94 ? -10.984 -0.665 8.586 1 97.94 94 GLU A N 1
ATOM 721 C CA . GLU A 1 94 ? -10.781 -2.107 8.508 1 97.94 94 GLU A CA 1
ATOM 722 C C . GLU A 1 94 ? -10.516 -2.553 7.074 1 97.94 94 GLU A C 1
ATOM 724 O O . GLU A 1 94 ? -11.219 -2.137 6.148 1 97.94 94 GLU A O 1
ATOM 729 N N . TYR A 1 95 ? -9.484 -3.293 6.922 1 97.5 95 TYR A N 1
ATOM 730 C CA . TYR A 1 95 ? -9.195 -4.012 5.688 1 97.5 95 TYR A CA 1
ATOM 731 C C . TYR A 1 95 ? -9.633 -5.469 5.785 1 97.5 95 TYR A C 1
ATOM 733 O O . TYR A 1 95 ? -8.883 -6.32 6.27 1 97.5 95 TYR A O 1
ATOM 741 N N . PRO A 1 96 ? -10.781 -5.789 5.215 1 96.31 96 PRO A N 1
ATOM 742 C CA . PRO A 1 96 ? -11.266 -7.164 5.359 1 96.31 96 PRO A CA 1
ATOM 743 C C . PRO A 1 96 ? -10.43 -8.172 4.574 1 96.31 96 PRO A C 1
ATOM 745 O O . PRO A 1 96 ? -10.109 -7.938 3.406 1 96.31 96 PRO A O 1
ATOM 748 N N . LYS A 1 97 ? -10.133 -9.25 5.281 1 96.19 97 LYS A N 1
ATOM 749 C CA . LYS A 1 97 ? -9.461 -10.336 4.586 1 96.19 97 LYS A CA 1
ATOM 750 C C . LYS A 1 97 ? -10.422 -11.07 3.648 1 96.19 97 LYS A C 1
ATOM 752 O O . LYS A 1 97 ? -11.516 -11.453 4.055 1 96.19 97 LYS A O 1
ATOM 757 N N . PRO A 1 98 ? -10.062 -11.234 2.41 1 96.44 98 PRO A N 1
ATOM 758 C CA . PRO A 1 98 ? -10.961 -11.922 1.479 1 96.44 98 PRO A CA 1
ATOM 759 C C . PRO A 1 98 ? -11.234 -13.367 1.883 1 96.44 98 PRO A C 1
ATOM 761 O O . PRO A 1 98 ? -10.352 -14.039 2.428 1 96.44 98 PRO A O 1
ATOM 764 N N . GLU A 1 99 ? -12.344 -13.867 1.463 1 95.88 99 GLU A N 1
ATOM 765 C CA . GLU A 1 99 ? -12.805 -15.203 1.836 1 95.88 99 GLU A CA 1
ATOM 766 C C . GLU A 1 99 ? -11.938 -16.281 1.186 1 95.88 99 GLU A C 1
ATOM 768 O O . GLU A 1 99 ? -11.82 -17.391 1.712 1 95.88 99 GLU A O 1
ATOM 773 N N . VAL A 1 100 ? -11.375 -16 0.114 1 96.06 100 VAL A N 1
ATOM 774 C CA . VAL A 1 100 ? -10.594 -16.969 -0.646 1 96.06 100 VAL A CA 1
ATOM 775 C C . VAL A 1 100 ? -9.453 -17.5 0.213 1 96.06 100 VAL A C 1
ATOM 777 O O . VAL A 1 100 ? -8.977 -18.625 0 1 96.06 100 VAL A O 1
ATOM 780 N N . TYR A 1 101 ? -9.039 -16.75 1.182 1 96.44 101 TYR A N 1
ATOM 781 C CA . TYR A 1 101 ? -7.953 -17.188 2.055 1 96.44 101 TYR A CA 1
ATOM 782 C C . TYR A 1 101 ? -8.359 -18.406 2.865 1 96.44 101 TYR A C 1
ATOM 784 O O . TYR A 1 101 ? -7.523 -19.266 3.172 1 96.44 101 TYR A O 1
ATOM 792 N N . GLU A 1 102 ? -9.586 -18.484 3.17 1 95.5 102 GLU A N 1
ATOM 793 C CA . GLU A 1 102 ? -10.094 -19.609 3.965 1 95.5 102 GLU A CA 1
ATOM 794 C C . GLU A 1 102 ? -10.227 -20.859 3.117 1 95.5 102 GLU A C 1
ATOM 796 O O . GLU A 1 102 ? -10.109 -21.984 3.631 1 95.5 102 GLU A O 1
ATOM 801 N N . LYS A 1 103 ? -10.43 -20.688 1.884 1 95.62 103 LYS A N 1
ATOM 802 C CA . LYS A 1 103 ? -10.727 -21.797 0.995 1 95.62 103 LYS A CA 1
ATOM 803 C C . LYS A 1 103 ? -9.492 -22.219 0.198 1 95.62 103 LYS A C 1
ATOM 805 O O . LYS A 1 103 ? -9.508 -23.234 -0.501 1 95.62 103 LYS A O 1
ATOM 810 N N . ALA A 1 104 ? -8.492 -21.438 0.286 1 95.19 104 ALA A N 1
ATOM 811 C CA . ALA A 1 104 ? -7.297 -21.688 -0.514 1 95.19 104 ALA A CA 1
ATOM 812 C C . ALA A 1 104 ? -6.617 -22.984 -0.092 1 95.19 104 ALA A C 1
ATOM 814 O O . ALA A 1 104 ? -6.598 -23.328 1.092 1 95.19 104 ALA A O 1
ATOM 815 N N . GLN A 1 105 ? -6.109 -23.672 -1.085 1 93.94 105 GLN A N 1
ATOM 816 C CA . GLN A 1 105 ? -5.371 -24.906 -0.82 1 93.94 105 GLN A CA 1
ATOM 817 C C . GLN A 1 105 ? -4.023 -24.609 -0.175 1 93.94 105 GLN A C 1
ATOM 819 O O . GLN A 1 105 ? -3.492 -25.438 0.575 1 93.94 105 GLN A O 1
ATOM 824 N N . ALA A 1 106 ? -3.441 -23.484 -0.511 1 94.88 106 ALA A N 1
ATOM 825 C CA . ALA A 1 106 ? -2.158 -23.078 0.059 1 94.88 106 ALA A CA 1
ATOM 826 C C . ALA A 1 106 ? -1.967 -21.578 -0.031 1 94.88 106 ALA A C 1
ATOM 828 O O . ALA A 1 106 ? -2.531 -20.922 -0.913 1 94.88 106 ALA A O 1
ATOM 829 N N . LEU A 1 107 ? -1.191 -21.062 0.963 1 95.75 107 LEU A N 1
ATOM 830 C CA . LEU A 1 107 ? -0.659 -19.703 0.937 1 95.75 107 LEU A CA 1
ATOM 831 C C . LEU A 1 107 ? 0.859 -19.719 0.785 1 95.75 107 LEU A C 1
ATOM 833 O O . LEU A 1 107 ? 1.581 -19.969 1.749 1 95.75 107 LEU A O 1
ATOM 837 N N . TYR A 1 108 ? 1.297 -19.422 -0.387 1 94.38 108 TYR A N 1
ATOM 838 C CA . TYR A 1 108 ? 2.725 -19.547 -0.661 1 94.38 108 TYR A CA 1
ATOM 839 C C . TYR A 1 108 ? 3.467 -18.281 -0.217 1 94.38 108 TYR A C 1
ATOM 841 O O . TYR A 1 108 ? 4.652 -18.344 0.111 1 94.38 108 TYR A O 1
ATOM 849 N N . ALA A 1 109 ? 2.814 -17.141 -0.268 1 95.56 109 ALA A N 1
ATOM 850 C CA . ALA A 1 109 ? 3.32 -15.867 0.226 1 95.56 109 ALA A CA 1
ATOM 851 C C . ALA A 1 109 ? 2.195 -15.031 0.833 1 95.56 109 ALA A C 1
ATOM 853 O O . ALA A 1 109 ? 1.098 -14.961 0.277 1 95.56 109 ALA A O 1
ATOM 854 N N . GLY A 1 110 ? 2.439 -14.469 1.968 1 97.12 110 GLY A N 1
ATOM 855 C CA . GLY A 1 110 ? 1.502 -13.617 2.688 1 97.12 110 GLY A CA 1
ATOM 856 C C . GLY A 1 110 ? 2.143 -12.367 3.248 1 97.12 110 GLY A C 1
ATOM 857 O O . GLY A 1 110 ? 2.566 -12.344 4.406 1 97.12 110 GLY A O 1
ATOM 858 N N . GLU A 1 111 ? 2.191 -11.305 2.482 1 97.69 111 GLU A N 1
ATOM 859 C CA . GLU A 1 111 ? 2.893 -10.094 2.896 1 97.69 111 GLU A CA 1
ATOM 860 C C . GLU A 1 111 ? 1.911 -8.977 3.223 1 97.69 111 GLU A C 1
ATOM 862 O O . GLU A 1 111 ? 2.283 -7.977 3.846 1 97.69 111 GLU A O 1
ATOM 867 N N . ILE A 1 112 ? 0.68 -9.117 2.783 1 97.69 112 ILE A N 1
ATOM 868 C CA . ILE A 1 112 ? -0.317 -8.062 2.938 1 97.69 112 ILE A CA 1
ATOM 869 C C . ILE A 1 112 ? -0.972 -8.172 4.312 1 97.69 112 ILE A C 1
ATOM 871 O O . ILE A 1 112 ? -1.306 -9.266 4.766 1 97.69 112 ILE A O 1
ATOM 875 N N . MET A 1 113 ? -1.079 -7.004 4.957 1 96.75 113 MET A N 1
ATOM 876 C CA . MET A 1 113 ? -1.683 -6.949 6.285 1 96.75 113 MET A CA 1
ATOM 877 C C . MET A 1 113 ? -3.176 -6.652 6.195 1 96.75 113 MET A C 1
ATOM 879 O O . MET A 1 113 ? -3.588 -5.742 5.473 1 96.75 113 MET A O 1
ATOM 883 N N . TYR A 1 114 ? -3.932 -7.461 6.879 1 97.12 114 TYR A N 1
ATOM 884 C CA . TYR A 1 11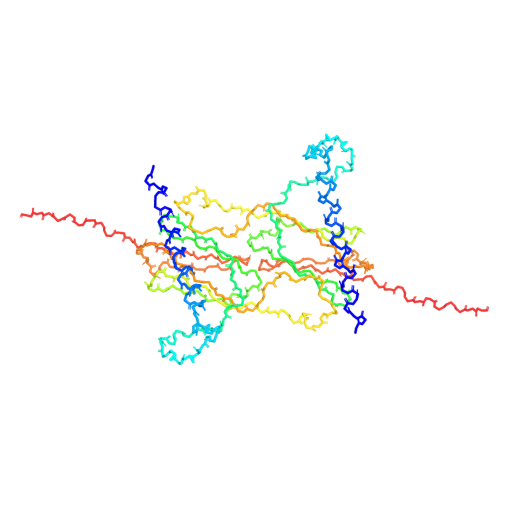4 ? -5.383 -7.309 6.914 1 97.12 114 TYR A CA 1
ATOM 885 C C . TYR A 1 114 ? -5.863 -6.988 8.32 1 97.12 114 TYR A C 1
ATOM 887 O O . TYR A 1 114 ? -5.094 -7.078 9.281 1 97.12 114 TYR A O 1
ATOM 895 N N . GLY A 1 115 ? -7.211 -6.602 8.367 1 97.56 115 GLY A N 1
ATOM 896 C CA . GLY A 1 115 ? -7.816 -6.34 9.664 1 97.56 115 GLY A CA 1
ATOM 897 C C . GLY A 1 115 ? -7.93 -4.863 9.984 1 97.56 115 GLY A C 1
ATOM 898 O O . GLY A 1 115 ? -7.902 -4.023 9.086 1 97.56 115 GLY A O 1
ATOM 899 N N . LYS A 1 116 ? -8.109 -4.645 11.297 1 97.94 116 LYS A N 1
ATOM 900 C CA . LYS A 1 116 ? -8.297 -3.275 11.773 1 97.94 116 LYS A CA 1
ATOM 901 C C . LYS A 1 116 ? -6.984 -2.496 11.734 1 97.94 116 LYS A C 1
ATOM 903 O O . LYS A 1 116 ? -5.926 -3.037 12.055 1 97.94 116 LYS A O 1
ATOM 908 N N . PHE A 1 117 ? -7.062 -1.312 11.297 1 97.56 117 PHE A N 1
ATOM 909 C CA . PHE A 1 117 ? -5.898 -0.437 11.32 1 97.56 117 PHE A CA 1
ATOM 910 C C . PHE A 1 117 ? -6.23 0.887 12 1 97.56 117 PHE A C 1
ATOM 912 O O . PHE A 1 117 ? -7.398 1.278 12.07 1 97.56 117 PHE A O 1
ATOM 919 N N . ALA A 1 118 ? -5.176 1.572 12.43 1 97.06 118 ALA A N 1
ATOM 920 C CA . ALA A 1 118 ? -5.285 2.896 13.039 1 97.06 118 ALA A CA 1
ATOM 921 C C . ALA A 1 118 ? -3.949 3.633 12.992 1 97.06 118 ALA A C 1
ATOM 923 O O . ALA A 1 118 ? -2.893 3.031 13.195 1 97.06 118 ALA A O 1
ATOM 924 N N . ARG A 1 119 ? -4.07 4.883 12.641 1 96 119 ARG A N 1
ATOM 925 C CA . ARG A 1 119 ? -2.893 5.742 12.609 1 96 119 ARG A CA 1
ATOM 926 C C . ARG A 1 119 ? -3.197 7.109 13.203 1 96 119 ARG A C 1
ATOM 928 O O . ARG A 1 119 ? -4.137 7.785 12.781 1 96 119 ARG A O 1
ATOM 935 N N . ALA A 1 120 ? -2.475 7.418 14.258 1 94.31 120 ALA A N 1
ATOM 936 C CA . ALA A 1 120 ? -2.537 8.773 14.812 1 94.31 120 ALA A CA 1
ATOM 937 C C . ALA A 1 120 ? -1.394 9.633 14.281 1 94.31 120 ALA A C 1
ATOM 939 O O . ALA A 1 120 ? -0.221 9.289 14.445 1 94.31 120 ALA A O 1
ATOM 940 N N . ILE A 1 121 ? -1.77 10.742 13.711 1 94.06 121 ILE A N 1
ATOM 941 C CA . ILE A 1 121 ? -0.785 11.602 13.062 1 94.06 121 ILE A CA 1
ATOM 942 C C . ILE A 1 121 ? -0.799 12.984 13.719 1 94.06 121 ILE A C 1
ATOM 944 O O . ILE A 1 121 ? -1.711 13.781 13.484 1 94.06 121 ILE A O 1
ATOM 948 N N . PRO A 1 122 ? 0.164 13.234 14.5 1 90.38 122 PRO A N 1
ATOM 949 C CA . PRO A 1 122 ? 0.244 14.586 15.047 1 90.38 122 PRO A CA 1
ATOM 950 C C . PRO A 1 122 ? 0.593 15.633 13.992 1 90.38 122 PRO A C 1
ATOM 952 O O . PRO A 1 122 ? 1.577 15.477 13.258 1 90.38 122 PRO A O 1
ATOM 955 N N . LEU A 1 123 ? -0.22 16.562 13.914 1 86.88 123 LEU A N 1
ATOM 956 C CA . LEU A 1 123 ? 0.055 17.656 12.984 1 86.88 123 LEU A CA 1
ATOM 957 C C . LEU A 1 123 ? 0.929 18.719 13.641 1 86.88 123 LEU A C 1
ATOM 959 O O . LEU A 1 123 ? 0.91 18.875 14.859 1 86.88 123 LEU A O 1
ATOM 963 N N . PRO A 1 124 ? 1.735 19.344 12.812 1 82.56 124 PRO A N 1
ATOM 964 C CA . PRO A 1 124 ? 2.568 20.391 13.398 1 82.56 124 PRO A CA 1
ATOM 965 C C . PRO A 1 124 ? 1.745 21.484 14.07 1 82.56 124 PRO A C 1
ATOM 967 O O . PRO A 1 124 ? 0.549 21.609 13.805 1 82.56 124 PRO A O 1
ATOM 970 N N . PRO A 1 125 ? 2.527 22.188 14.945 1 75.31 125 PRO A N 1
ATOM 971 C CA . PRO A 1 125 ? 1.819 23.234 15.703 1 75.31 125 PRO A CA 1
ATOM 972 C C . PRO A 1 125 ? 1.229 24.312 14.805 1 75.31 125 PRO A C 1
ATOM 974 O O . PRO A 1 125 ? 1.83 24.672 13.781 1 75.31 125 PRO A O 1
ATOM 977 N N . GLY A 1 126 ? 0.057 24.641 14.977 1 74.88 126 GLY A N 1
ATOM 978 C CA . GLY A 1 126 ? -0.656 25.703 14.289 1 74.88 126 GLY A CA 1
ATOM 979 C C . GLY A 1 126 ? -2.164 25.562 14.375 1 74.88 126 GLY A C 1
ATOM 980 O O . GLY A 1 126 ? -2.674 24.562 14.898 1 74.88 126 GLY A O 1
ATOM 981 N N . LYS A 1 127 ? -2.664 26.781 14.062 1 74.88 127 LYS A N 1
ATOM 982 C CA . LYS A 1 127 ? -4.121 26.75 14.039 1 74.88 127 LYS A CA 1
ATOM 983 C C . LYS A 1 127 ? -4.637 26.203 12.711 1 74.88 127 LYS A C 1
ATOM 985 O O . LYS A 1 127 ? -4.102 26.547 11.648 1 74.88 127 LYS A O 1
ATOM 990 N N . PHE A 1 128 ? -5.445 25.25 12.867 1 80.38 128 PHE A N 1
ATOM 991 C CA . PHE A 1 128 ? -6.098 24.672 11.695 1 80.38 128 PHE A CA 1
ATOM 992 C C . PHE A 1 128 ? -7.555 25.109 11.617 1 80.38 128 PHE A C 1
ATOM 994 O O . PHE A 1 128 ? -8.156 25.453 12.633 1 80.38 128 PHE A O 1
ATOM 1001 N N . ASP A 1 129 ? -7.949 25.234 10.398 1 77.56 129 ASP A N 1
ATOM 1002 C CA . ASP A 1 129 ? -9.367 25.5 10.172 1 77.56 129 ASP A CA 1
ATOM 1003 C C . ASP A 1 129 ? -10.156 24.203 10.031 1 77.56 129 ASP A C 1
ATOM 1005 O O . ASP A 1 129 ? -10.031 23.5 9.023 1 77.56 129 ASP A O 1
ATOM 1009 N N . PRO A 1 130 ? -10.859 23.859 11.07 1 75.94 130 PRO A N 1
ATOM 1010 C CA . PRO A 1 130 ? -11.594 22.594 11.023 1 75.94 130 PRO A CA 1
ATOM 1011 C C . PRO A 1 130 ? -12.562 22.516 9.844 1 75.94 130 PRO A C 1
ATOM 1013 O O . PRO A 1 130 ? -13.008 21.422 9.477 1 75.94 130 PRO A O 1
ATOM 1016 N N . ASN A 1 131 ? -12.859 23.625 9.242 1 81.62 131 ASN A N 1
ATOM 1017 C CA . ASN A 1 131 ? -13.797 23.672 8.117 1 81.62 131 ASN A CA 1
ATOM 1018 C C . ASN A 1 131 ? -13.078 23.438 6.789 1 81.62 131 ASN A C 1
ATOM 1020 O O . ASN A 1 131 ? -13.727 23.266 5.754 1 81.62 131 ASN A O 1
ATOM 1024 N N . LYS A 1 132 ? -11.859 23.406 6.93 1 87.25 132 LYS A N 1
ATOM 1025 C CA . LYS A 1 132 ? -11.078 23.234 5.707 1 87.25 132 LYS A CA 1
ATOM 1026 C C . LYS A 1 132 ? -10.344 21.891 5.711 1 87.25 132 LYS A C 1
ATOM 1028 O O . LYS A 1 132 ? -9.117 21.859 5.59 1 87.25 132 LYS A O 1
ATOM 1033 N N . VAL A 1 133 ? -11.094 20.844 5.945 1 90.5 133 VAL A N 1
ATOM 1034 C CA . VAL A 1 133 ? -10.539 19.5 5.91 1 90.5 133 VAL A CA 1
ATOM 1035 C C . VAL A 1 133 ? -11.234 18.688 4.816 1 90.5 133 VAL A C 1
ATOM 1037 O O . VAL A 1 133 ? -12.461 18.625 4.766 1 90.5 133 VAL A O 1
ATOM 1040 N N . GLU A 1 134 ? -10.438 18.188 3.904 1 95.88 134 GLU A N 1
ATOM 1041 C CA . GLU A 1 134 ? -10.938 17.359 2.811 1 95.88 134 GLU A CA 1
ATOM 1042 C C . GLU A 1 134 ? -10.203 16.031 2.744 1 95.88 134 GLU A C 1
ATOM 1044 O O . GLU A 1 134 ? -8.984 15.977 2.951 1 95.88 134 GLU A O 1
ATOM 1049 N N . ALA A 1 135 ? -10.992 14.992 2.516 1 97.19 135 ALA A N 1
ATOM 1050 C CA . ALA A 1 135 ? -10.391 13.672 2.375 1 97.19 135 ALA A CA 1
ATOM 1051 C C . ALA A 1 135 ? -10.914 12.961 1.132 1 97.19 135 ALA A C 1
ATOM 1053 O O . ALA A 1 135 ? -12.102 13.031 0.825 1 97.19 135 ALA A O 1
ATOM 1054 N N . LYS A 1 136 ? -9.992 12.375 0.417 1 97.94 136 LYS A N 1
ATOM 1055 C CA . LYS A 1 136 ? -10.344 11.609 -0.776 1 97.94 136 LYS A CA 1
ATOM 1056 C C . LYS A 1 136 ? -9.562 10.305 -0.844 1 97.94 136 LYS A C 1
ATOM 1058 O O . LYS A 1 136 ? -8.352 10.281 -0.598 1 97.94 136 LYS A O 1
ATOM 1063 N N . LEU A 1 137 ? -10.289 9.219 -1.043 1 98.06 137 LEU A N 1
ATOM 1064 C CA . LEU A 1 137 ? -9.656 7.926 -1.289 1 98.06 137 LEU A CA 1
ATOM 1065 C C . LEU A 1 137 ? -9.766 7.539 -2.76 1 98.06 137 LEU A C 1
ATOM 1067 O O . LEU A 1 137 ? -10.867 7.293 -3.262 1 98.06 137 LEU A O 1
ATOM 1071 N N . ASP A 1 138 ? -8.633 7.562 -3.422 1 96.94 138 ASP A N 1
ATOM 1072 C CA . ASP A 1 138 ? -8.57 7.246 -4.848 1 96.94 138 ASP A CA 1
ATOM 1073 C C . ASP A 1 138 ? -7.43 6.27 -5.141 1 96.94 138 ASP A C 1
ATOM 1075 O O . ASP A 1 138 ? -6.289 6.496 -4.734 1 96.94 138 ASP A O 1
ATOM 1079 N N . ASN A 1 139 ? -7.766 5.121 -5.758 1 97.44 139 ASN A N 1
ATOM 1080 C CA . ASN A 1 139 ? -6.758 4.137 -6.141 1 97.44 139 ASN A CA 1
ATOM 1081 C C . ASN A 1 139 ? -5.969 3.645 -4.934 1 97.44 139 ASN A C 1
ATOM 1083 O O . ASN A 1 139 ? -4.746 3.506 -5.004 1 97.44 139 ASN A O 1
ATOM 1087 N N . GLY A 1 140 ? -6.66 3.52 -3.883 1 98.12 140 GLY A N 1
ATOM 1088 C CA . GLY A 1 140 ? -6.074 2.963 -2.674 1 98.12 140 GLY A CA 1
ATOM 1089 C C . GLY A 1 140 ? -5.184 3.945 -1.937 1 98.12 140 GLY A C 1
ATOM 1090 O O . GLY A 1 140 ? -4.438 3.559 -1.032 1 98.12 140 GLY A O 1
ATOM 1091 N N . LEU A 1 141 ? -5.195 5.16 -2.414 1 98.56 141 LEU A N 1
ATOM 1092 C CA . LEU A 1 141 ? -4.441 6.223 -1.754 1 98.56 141 LEU A CA 1
ATOM 1093 C C . LEU A 1 141 ? -5.383 7.246 -1.123 1 98.56 141 LEU A C 1
ATOM 1095 O O . LEU A 1 141 ? -6.176 7.875 -1.822 1 98.56 141 LEU A O 1
ATOM 1099 N N . LEU A 1 142 ? -5.297 7.391 0.199 1 98.62 142 LEU A N 1
ATOM 1100 C CA . LEU A 1 142 ? -6.055 8.406 0.916 1 98.62 142 LEU A CA 1
ATOM 1101 C C . LEU A 1 142 ? -5.297 9.734 0.944 1 98.62 142 LEU A C 1
ATOM 1103 O O . LEU A 1 142 ? -4.125 9.773 1.32 1 98.62 142 LEU A O 1
ATOM 1107 N N . THR A 1 143 ? -5.926 10.75 0.488 1 98.44 143 THR A N 1
ATOM 1108 C CA . THR A 1 143 ? -5.387 12.102 0.562 1 98.44 143 THR A CA 1
ATOM 1109 C C . THR A 1 143 ? -6.23 12.969 1.492 1 98.44 143 THR A C 1
ATOM 1111 O O . THR A 1 143 ? -7.441 13.094 1.3 1 98.44 143 THR A O 1
ATOM 1114 N N . VAL A 1 144 ? -5.605 13.5 2.494 1 97.44 144 VAL A N 1
ATOM 1115 C CA . VAL A 1 144 ? -6.289 14.406 3.412 1 97.44 144 VAL A CA 1
ATOM 1116 C C . VAL A 1 144 ? -5.641 15.789 3.357 1 97.44 144 VAL A C 1
ATOM 1118 O O . VAL A 1 144 ? -4.418 15.906 3.486 1 97.44 144 VAL A O 1
ATOM 1121 N N . LYS A 1 145 ? -6.461 16.75 3.137 1 96.69 145 LYS A N 1
ATOM 1122 C CA . LYS A 1 145 ? -6.039 18.141 3.154 1 96.69 145 LYS A CA 1
ATOM 1123 C C . LYS A 1 145 ? -6.57 18.859 4.387 1 96.69 145 LYS A C 1
ATOM 1125 O O . LYS A 1 145 ? -7.777 18.844 4.648 1 96.69 145 LYS A O 1
ATOM 1130 N N . VAL A 1 146 ? -5.621 19.438 5.129 1 94.38 146 VAL A N 1
ATOM 1131 C CA . VAL A 1 146 ? -6.004 20.203 6.316 1 94.38 146 VAL A CA 1
ATOM 1132 C C . VAL A 1 146 ? -5.559 21.656 6.168 1 94.38 146 VAL A C 1
ATOM 1134 O O . VAL A 1 146 ? -4.363 21.953 6.258 1 94.38 146 VAL A O 1
ATOM 1137 N N . GLY A 1 147 ? -6.508 22.484 6.078 1 93.06 147 GLY A N 1
ATOM 1138 C CA . GLY A 1 147 ? -6.215 23.891 5.914 1 93.06 147 GLY A CA 1
ATOM 1139 C C . GLY A 1 147 ? -5.703 24.547 7.18 1 93.06 147 GLY A C 1
ATOM 1140 O O . GLY A 1 147 ? -6.152 24.234 8.281 1 93.06 147 GLY A O 1
ATOM 1141 N N . LYS A 1 148 ? -4.773 25.5 7.012 1 88.5 148 LYS A N 1
ATOM 1142 C CA . LYS A 1 148 ? -4.285 26.281 8.141 1 88.5 148 LYS A CA 1
ATOM 1143 C C . LYS A 1 148 ? -5.191 27.484 8.406 1 88.5 148 LYS A C 1
ATOM 1145 O O . LYS A 1 148 ? -5.809 28.016 7.48 1 88.5 148 LYS A O 1
ATOM 1150 N N . ALA A 1 149 ? -5.254 27.812 9.703 1 83.69 149 ALA A N 1
ATOM 1151 C CA . ALA A 1 149 ? -6.047 28.984 10.047 1 83.69 149 ALA A CA 1
ATOM 1152 C C . ALA A 1 149 ? -5.316 30.266 9.664 1 83.69 149 ALA A C 1
ATOM 1154 O O . ALA A 1 149 ? -4.086 30.328 9.703 1 83.69 149 ALA A O 1
ATOM 1155 N N . GLU A 1 150 ? -6.078 31.156 9.055 1 74.44 150 GLU A N 1
ATOM 1156 C CA . GLU A 1 150 ? -5.516 32.469 8.695 1 74.44 150 GLU A CA 1
ATOM 1157 C C . GLU A 1 150 ? -5.008 33.188 9.938 1 74.44 150 GLU A C 1
ATOM 1159 O O . GLU A 1 150 ? -5.602 33.094 11.016 1 74.44 150 GLU A O 1
ATOM 1164 N N . GLN A 1 151 ? -3.699 33.5 10 1 66 151 GLN A N 1
ATOM 1165 C CA . GLN A 1 151 ? -3.17 34.281 11.109 1 66 151 GLN A CA 1
ATOM 1166 C C . GLN A 1 151 ? -3.828 35.656 11.18 1 66 151 GLN A C 1
ATOM 1168 O O . GLN A 1 151 ? -4.031 36.312 10.156 1 66 151 GLN A O 1
ATOM 1173 N N . PRO A 1 152 ? -4.355 35.906 12.359 1 62.75 152 PRO A N 1
ATOM 1174 C CA . PRO A 1 152 ? -4.91 37.25 12.5 1 62.75 152 PRO A CA 1
ATOM 1175 C C . PRO A 1 152 ? -3.889 38.344 12.195 1 62.75 152 PRO A C 1
ATOM 1177 O O . PRO A 1 152 ? -2.697 38.156 12.461 1 62.75 152 PRO A O 1
ATOM 1180 N N . GLN A 1 153 ? -4.09 39.031 11.086 1 61.28 153 GLN A N 1
ATOM 1181 C CA . GLN A 1 153 ? -3.262 40.219 10.82 1 61.28 153 GLN A CA 1
ATOM 1182 C C . GLN A 1 153 ? -3.182 41.125 12.047 1 61.28 153 GLN A C 1
ATOM 1184 O O . GLN A 1 153 ? -4.184 41.344 12.734 1 61.28 153 GLN A O 1
ATOM 1189 N N . PRO A 1 154 ? -1.91 41.344 12.422 1 65.69 154 PRO A N 1
ATOM 1190 C CA . PRO A 1 154 ? -1.757 42.25 13.547 1 65.69 154 PRO A CA 1
ATOM 1191 C C . PRO A 1 154 ? -2.619 43.5 13.406 1 65.69 154 PRO A C 1
ATOM 1193 O O . PRO A 1 154 ? -2.764 44.062 12.305 1 65.69 154 PRO A O 1
ATOM 1196 N N . LYS A 1 155 ? -3.531 43.625 14.328 1 65.19 155 LYS A N 1
ATOM 1197 C CA . LYS A 1 155 ? -4.324 44.844 14.352 1 65.19 155 LYS A CA 1
ATOM 1198 C C . LYS A 1 155 ? -3.471 46.031 14.758 1 65.19 155 LYS A C 1
ATOM 1200 O O . LYS A 1 155 ? -2.76 46 15.758 1 65.19 155 LYS A O 1
ATOM 1205 N N . GLN A 1 156 ? -3.184 46.75 13.734 1 67.06 156 GLN A N 1
ATOM 1206 C CA . GLN A 1 156 ? -2.514 48 14.078 1 67.06 156 GLN A CA 1
ATOM 1207 C C . GLN A 1 156 ? -3.354 48.812 15.055 1 67.06 156 GLN A C 1
ATOM 1209 O O . GLN A 1 156 ? -4.531 49.094 14.797 1 67.06 156 GLN A O 1
ATOM 1214 N N . ILE A 1 157 ? -2.902 48.719 16.188 1 70.06 157 ILE A N 1
ATOM 1215 C CA . ILE A 1 157 ? -3.564 49.562 17.156 1 70.06 157 ILE A CA 1
ATOM 1216 C C . ILE A 1 157 ? -3.061 51 17 1 70.06 157 ILE A C 1
ATOM 1218 O O . ILE A 1 157 ? -1.86 51.281 17.109 1 70.06 157 ILE A O 1
ATOM 1222 N N . THR A 1 158 ? -3.816 51.719 16.281 1 65.44 158 THR A N 1
ATOM 1223 C CA . THR A 1 158 ? -3.484 53.156 16.234 1 65.44 158 THR A CA 1
ATOM 1224 C C . THR A 1 158 ? -3.693 53.812 17.594 1 65.44 158 THR A C 1
ATOM 1226 O O . THR A 1 158 ? -4.762 53.688 18.188 1 65.44 158 THR A O 1
ATOM 1229 N N . VAL A 1 159 ? -2.619 54.062 18.125 1 70.56 159 VAL A N 1
ATOM 1230 C CA . VAL A 1 159 ? -2.713 54.844 19.359 1 70.56 159 VAL A CA 1
ATOM 1231 C C . VAL A 1 159 ? -3.18 56.281 19.031 1 70.56 159 VAL A C 1
ATOM 1233 O O . VAL A 1 159 ? -2.604 56.938 18.156 1 70.56 159 VAL A O 1
ATOM 1236 N N . GLU A 1 160 ? -4.426 56.5 19.375 1 61.94 160 GLU A N 1
ATOM 1237 C CA . GLU A 1 160 ? -4.785 57.906 19.375 1 61.94 160 GLU A CA 1
ATOM 1238 C C . GLU A 1 160 ? -4.121 58.656 20.547 1 61.94 160 GLU A C 1
ATOM 1240 O O . GLU A 1 160 ? -3.953 58.094 21.625 1 61.94 160 GLU A O 1
ATOM 1245 N N . MET B 1 1 ? 10.352 -36.938 18.578 1 48.53 1 MET B N 1
ATOM 1246 C CA . MET B 1 1 ? 11.805 -36.844 18.562 1 48.53 1 MET B CA 1
ATOM 1247 C C . MET B 1 1 ? 12.328 -36.719 17.141 1 48.53 1 MET B C 1
ATOM 1249 O O . MET B 1 1 ? 13.375 -36.094 16.906 1 48.53 1 MET B O 1
ATOM 1253 N N . ALA B 1 2 ? 11.57 -37.281 16.172 1 62.44 2 ALA B N 1
ATOM 1254 C CA . ALA B 1 2 ? 11.977 -37.375 14.773 1 62.44 2 ALA B CA 1
ATOM 1255 C C . ALA B 1 2 ? 11.773 -36.031 14.055 1 62.44 2 ALA B C 1
ATOM 1257 O O . ALA B 1 2 ? 12.555 -35.688 13.164 1 62.44 2 ALA B O 1
ATOM 1258 N N . ASP B 1 3 ? 10.828 -35.219 14.484 1 58.5 3 ASP B N 1
ATOM 1259 C CA . ASP B 1 3 ? 10.438 -33.969 13.797 1 58.5 3 ASP B CA 1
ATOM 1260 C C . ASP B 1 3 ? 11.422 -32.844 14.102 1 58.5 3 ASP B C 1
ATOM 1262 O O . ASP B 1 3 ? 11.656 -31.984 13.258 1 58.5 3 ASP B O 1
ATOM 1266 N N . VAL B 1 4 ? 12.07 -32.938 15.25 1 59.41 4 VAL B N 1
ATOM 1267 C CA . VAL B 1 4 ? 13.055 -31.953 15.711 1 59.41 4 VAL B CA 1
ATOM 1268 C C . VAL B 1 4 ? 14.352 -32.094 14.914 1 59.41 4 VAL B C 1
ATOM 1270 O O . VAL B 1 4 ? 15.031 -31.109 14.625 1 59.41 4 VAL B O 1
ATOM 1273 N N . ASP B 1 5 ? 14.523 -33.312 14.477 1 60.09 5 ASP B N 1
ATOM 1274 C CA . ASP B 1 5 ? 15.75 -33.656 13.766 1 60.09 5 ASP B CA 1
ATOM 1275 C C . ASP B 1 5 ? 15.727 -33.094 12.336 1 60.09 5 ASP B C 1
ATOM 1277 O O . ASP B 1 5 ? 16.75 -32.625 11.828 1 60.09 5 ASP B O 1
ATOM 1281 N N . ARG B 1 6 ? 14.484 -33.031 11.766 1 56.78 6 ARG B N 1
ATOM 1282 C CA . ARG B 1 6 ? 14.312 -32.562 10.398 1 56.78 6 ARG B CA 1
ATOM 1283 C C . ARG B 1 6 ? 14.477 -31.047 10.336 1 56.78 6 ARG B C 1
ATOM 1285 O O . ARG B 1 6 ? 15.102 -30.516 9.414 1 56.78 6 ARG B O 1
ATOM 1292 N N . THR B 1 7 ? 13.977 -30.359 11.273 1 58.91 7 THR B N 1
ATOM 1293 C CA . THR B 1 7 ? 14.055 -28.906 11.375 1 58.91 7 THR B CA 1
ATOM 1294 C C . THR B 1 7 ? 15.492 -28.469 11.586 1 58.91 7 THR B C 1
ATOM 1296 O O . THR B 1 7 ? 15.93 -27.469 11 1 58.91 7 THR B O 1
ATOM 1299 N N . PHE B 1 8 ? 16.188 -29.219 12.305 1 58.59 8 PHE B N 1
ATOM 1300 C CA . PHE B 1 8 ? 17.578 -28.906 12.602 1 58.59 8 PHE B CA 1
ATOM 1301 C C . PHE B 1 8 ? 18.469 -29.141 11.383 1 58.59 8 PHE B C 1
ATOM 1303 O O . PHE B 1 8 ? 19.406 -28.375 11.133 1 58.59 8 PHE B O 1
ATOM 1310 N N . ARG B 1 9 ? 18.141 -30.062 10.5 1 61.28 9 ARG B N 1
ATOM 1311 C CA . ARG B 1 9 ? 18.906 -30.344 9.289 1 61.28 9 ARG B CA 1
ATOM 1312 C C . ARG B 1 9 ? 18.688 -29.266 8.234 1 61.28 9 ARG B C 1
ATOM 1314 O O . ARG B 1 9 ? 19.641 -28.875 7.551 1 61.28 9 ARG B O 1
ATOM 1321 N N . GLN B 1 10 ? 17.5 -28.656 8.195 1 61.09 10 GLN B N 1
ATOM 1322 C CA . GLN B 1 10 ? 17.188 -27.578 7.266 1 61.09 10 GLN B CA 1
ATOM 1323 C C . GLN B 1 10 ? 17.875 -26.281 7.691 1 61.09 10 GLN B C 1
ATOM 1325 O O . GLN B 1 10 ? 18.391 -25.547 6.855 1 61.09 10 GLN B O 1
ATOM 1330 N N . LEU B 1 11 ? 17.906 -26.047 8.914 1 62.69 11 LEU B N 1
ATOM 1331 C CA . LEU B 1 11 ? 18.578 -24.875 9.477 1 62.69 11 LEU B CA 1
ATOM 1332 C C . LEU B 1 11 ? 20.078 -24.953 9.258 1 62.69 11 LEU B C 1
ATOM 1334 O O . LEU B 1 11 ? 20.703 -23.969 8.883 1 62.69 11 LEU B O 1
ATOM 1338 N N . GLU B 1 12 ? 20.609 -26.125 9.438 1 67.19 12 GLU B N 1
ATOM 1339 C CA . GLU B 1 12 ? 22.031 -26.375 9.234 1 67.19 12 GLU B CA 1
ATOM 1340 C C . GLU B 1 12 ? 22.422 -26.219 7.77 1 67.19 12 GLU B C 1
ATOM 1342 O O . GLU B 1 12 ? 23.484 -25.656 7.461 1 67.19 12 GLU B O 1
ATOM 1347 N N . ARG B 1 13 ? 21.453 -26.547 6.883 1 65.62 13 ARG B N 1
ATOM 1348 C CA . ARG B 1 13 ? 21.688 -26.406 5.449 1 65.62 13 ARG B CA 1
ATOM 1349 C C . ARG B 1 13 ? 21.641 -24.938 5.027 1 65.62 13 ARG B C 1
ATOM 1351 O O . ARG B 1 13 ? 22.469 -24.484 4.23 1 65.62 13 ARG B O 1
ATOM 1358 N N . ASN B 1 14 ? 20.688 -24.188 5.605 1 61.25 14 ASN B N 1
ATOM 1359 C CA . ASN B 1 14 ? 20.594 -22.75 5.34 1 61.25 14 ASN B CA 1
ATOM 1360 C C . ASN B 1 14 ? 21.781 -21.984 5.906 1 61.25 14 ASN B C 1
ATOM 1362 O O . ASN B 1 14 ? 22.312 -21.078 5.258 1 61.25 14 ASN B O 1
ATOM 1366 N N . MET B 1 15 ? 22.172 -22.406 7.051 1 62.47 15 MET B N 1
ATOM 1367 C CA . MET B 1 15 ? 23.312 -21.797 7.727 1 62.47 15 MET B CA 1
ATOM 1368 C C . MET B 1 15 ? 24.609 -22.078 6.973 1 62.47 15 MET B C 1
ATOM 1370 O O . MET B 1 15 ? 25.438 -21.188 6.805 1 62.47 15 MET B O 1
ATOM 1374 N N . GLN B 1 16 ? 24.734 -23.266 6.457 1 63.47 16 GLN B N 1
ATOM 1375 C CA . GLN B 1 16 ? 25.906 -23.641 5.668 1 63.47 16 GLN B CA 1
ATOM 1376 C C . GLN B 1 16 ? 25.953 -22.859 4.359 1 63.47 16 GLN B C 1
ATOM 1378 O O . GLN B 1 16 ? 27.031 -22.438 3.92 1 63.47 16 GLN B O 1
ATOM 1383 N N . ARG B 1 17 ? 24.75 -22.5 3.828 1 60.78 17 ARG B N 1
ATOM 1384 C CA . ARG B 1 17 ? 24.672 -21.703 2.607 1 60.78 17 ARG B CA 1
ATOM 1385 C C . ARG B 1 17 ? 25.047 -20.25 2.879 1 60.78 17 ARG B C 1
ATOM 1387 O O . ARG B 1 17 ? 25.797 -19.641 2.113 1 60.78 17 ARG B O 1
ATOM 1394 N N . VAL B 1 18 ? 24.547 -19.766 3.959 1 62.97 18 VAL B N 1
ATOM 1395 C CA . VAL B 1 18 ? 24.844 -18.391 4.344 1 62.97 18 VAL B CA 1
ATOM 1396 C C . VAL B 1 18 ? 26.328 -18.266 4.711 1 62.97 18 VAL B C 1
ATOM 1398 O O . VAL B 1 18 ? 27 -17.328 4.273 1 62.97 18 VAL B O 1
ATOM 1401 N N . LEU B 1 19 ? 26.781 -19.156 5.41 1 64.38 19 LEU B N 1
ATOM 1402 C CA . LEU B 1 19 ? 28.172 -19.156 5.84 1 64.38 19 LEU B CA 1
ATOM 1403 C C . LEU B 1 19 ? 29.109 -19.344 4.648 1 64.38 19 LEU B C 1
ATOM 1405 O O . LEU B 1 19 ? 30.156 -18.688 4.566 1 64.38 19 LEU B O 1
ATOM 1409 N N . ARG B 1 20 ? 28.734 -20.25 3.729 1 60.12 20 ARG B N 1
ATOM 1410 C CA . ARG B 1 20 ? 29.5 -20.422 2.5 1 60.12 20 ARG B CA 1
ATOM 1411 C C . ARG B 1 20 ? 29.547 -19.141 1.691 1 60.12 20 ARG B C 1
ATOM 1413 O O . ARG B 1 20 ? 30.594 -18.75 1.17 1 60.12 20 ARG B O 1
ATOM 1420 N N . ASP B 1 21 ? 28.375 -18.469 1.579 1 60.06 21 ASP B N 1
ATOM 1421 C CA . ASP B 1 21 ? 28.281 -17.219 0.83 1 60.06 21 ASP B CA 1
ATOM 1422 C C . ASP B 1 21 ? 29.062 -16.094 1.513 1 60.06 21 ASP B C 1
ATOM 1424 O O . ASP B 1 21 ? 29.734 -15.312 0.849 1 60.06 21 ASP B O 1
ATOM 1428 N N . VAL B 1 22 ? 29.016 -16.031 2.795 1 60.91 22 VAL B N 1
ATOM 1429 C CA . VAL B 1 22 ? 29.719 -15.008 3.572 1 60.91 22 VAL B CA 1
ATOM 1430 C C . VAL B 1 22 ? 31.219 -15.305 3.59 1 60.91 22 VAL B C 1
ATOM 1432 O O . VAL B 1 22 ? 32.031 -14.398 3.43 1 60.91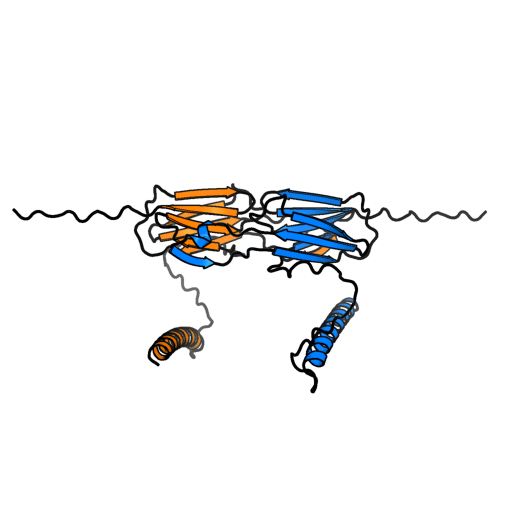 22 VAL B O 1
ATOM 1435 N N . LEU B 1 23 ? 31.562 -16.469 3.822 1 60.25 23 LEU B N 1
ATOM 1436 C CA . LEU B 1 23 ? 32.938 -16.891 3.895 1 60.25 23 LEU B CA 1
ATOM 1437 C C . LEU B 1 23 ? 33.625 -16.797 2.525 1 60.25 23 LEU B C 1
ATOM 1439 O O . LEU B 1 23 ? 34.812 -16.484 2.426 1 60.25 23 LEU B O 1
ATOM 1443 N N . SER B 1 24 ? 32.906 -17.297 1.521 1 56.22 24 SER B N 1
ATOM 1444 C CA . SER B 1 24 ? 33.406 -17.109 0.173 1 56.22 24 SER B CA 1
ATOM 1445 C C . SER B 1 24 ? 33.719 -15.641 -0.101 1 56.22 24 SER B C 1
ATOM 1447 O O . SER B 1 24 ? 34.688 -15.328 -0.81 1 56.22 24 SER B O 1
ATOM 1449 N N . ASP B 1 25 ? 32.906 -14.789 0.514 1 53.5 25 ASP B N 1
ATOM 1450 C CA . ASP B 1 25 ? 33.125 -13.367 0.274 1 53.5 25 ASP B CA 1
ATOM 1451 C C . ASP B 1 25 ? 34.281 -12.836 1.117 1 53.5 25 ASP B C 1
ATOM 1453 O O . ASP B 1 25 ? 34.969 -11.891 0.714 1 53.5 25 ASP B O 1
ATOM 1457 N N . PHE B 1 26 ? 34.5 -13.469 2.293 1 53.97 26 PHE B N 1
ATOM 1458 C CA . PHE B 1 26 ? 35.531 -12.977 3.189 1 53.97 26 PHE B CA 1
ATOM 1459 C C . PHE B 1 26 ? 36.875 -13.703 2.943 1 53.97 26 PHE B C 1
ATOM 1461 O O . PHE B 1 26 ? 37.812 -13.539 3.705 1 53.97 26 PHE B O 1
ATOM 1468 N N . GLY B 1 27 ? 37 -14.695 2.088 1 52.38 27 GLY B N 1
ATOM 1469 C CA . GLY B 1 27 ? 38.312 -15.305 1.899 1 52.38 27 GLY B CA 1
ATOM 1470 C C . GLY B 1 27 ? 39.344 -14.328 1.422 1 52.38 27 GLY B C 1
ATOM 1471 O O . GLY B 1 27 ? 39.031 -13.242 0.931 1 52.38 27 GLY B O 1
ATOM 1472 N N . PRO B 1 28 ? 40.688 -14.594 1.658 1 50.47 28 PRO B N 1
ATOM 1473 C CA . PRO B 1 28 ? 41.781 -13.656 1.42 1 50.47 28 PRO B CA 1
ATOM 1474 C C . PRO B 1 28 ? 41.594 -12.859 0.13 1 50.47 28 PRO B C 1
ATOM 1476 O O . PRO B 1 28 ? 42.031 -11.703 0.053 1 50.47 28 PRO B O 1
ATOM 1479 N N . GLY B 1 29 ? 41.781 -13.625 -1.027 1 45 29 GLY B N 1
ATOM 1480 C CA . GLY B 1 29 ? 41.594 -12.992 -2.324 1 45 29 GLY B CA 1
ATOM 1481 C C . GLY B 1 29 ? 40.25 -12.328 -2.471 1 45 29 GLY B C 1
ATOM 1482 O O . GLY B 1 29 ? 39.812 -12.031 -3.586 1 45 29 GLY B O 1
ATOM 1483 N N . SER B 1 30 ? 39.5 -12.367 -1.479 1 42.94 30 SER B N 1
ATOM 1484 C CA . SER B 1 30 ? 38.094 -12.047 -1.669 1 42.94 30 SER B CA 1
ATOM 1485 C C . SER B 1 30 ? 37.906 -10.617 -2.162 1 42.94 30 SER B C 1
ATOM 1487 O O . SER B 1 30 ? 38.188 -9.664 -1.437 1 42.94 30 SER B O 1
ATOM 1489 N N . PRO B 1 31 ? 38.188 -10.391 -3.451 1 39.16 31 PRO B N 1
ATOM 1490 C CA . PRO B 1 31 ? 37.875 -9.039 -3.914 1 39.16 31 PRO B CA 1
ATOM 1491 C C . PRO B 1 31 ? 36.5 -8.547 -3.391 1 39.16 31 PRO B C 1
ATOM 1493 O O . PRO B 1 31 ? 35.531 -9.281 -3.447 1 39.16 31 PRO B O 1
ATOM 1496 N N . LEU B 1 32 ? 36.125 -8.156 -2.199 1 39.56 32 LEU B N 1
ATOM 1497 C CA . LEU B 1 32 ? 34.938 -7.297 -2.281 1 39.56 32 LEU B CA 1
ATOM 1498 C C . LEU B 1 32 ? 34.875 -6.605 -3.639 1 39.56 32 LEU B C 1
ATOM 1500 O O . LEU B 1 32 ? 34.062 -5.68 -3.826 1 39.56 32 LEU B O 1
ATOM 1504 N N . LEU B 1 33 ? 35.969 -6.625 -4.32 1 38.66 33 LEU B N 1
ATOM 1505 C CA . LEU B 1 33 ? 36.188 -6.117 -5.672 1 38.66 33 LEU B CA 1
ATOM 1506 C C . LEU B 1 33 ? 35.25 -6.773 -6.66 1 38.66 33 LEU B C 1
ATOM 1508 O O . LEU B 1 33 ? 35.406 -7.949 -7 1 38.66 33 LEU B O 1
ATOM 1512 N N . ILE B 1 34 ? 33.906 -6.66 -6.52 1 36.25 34 ILE B N 1
ATOM 1513 C CA . ILE B 1 34 ? 33.031 -6.828 -7.672 1 36.25 34 ILE B CA 1
ATOM 1514 C C . ILE B 1 34 ? 33.812 -6.539 -8.953 1 36.25 34 ILE B C 1
ATOM 1516 O O . ILE B 1 34 ? 34.156 -5.387 -9.227 1 36.25 34 ILE B O 1
ATOM 1520 N N . THR B 1 35 ? 34.875 -7.125 -9.094 1 33.88 35 THR B N 1
ATOM 1521 C CA . THR B 1 35 ? 35.375 -7.105 -10.461 1 33.88 35 THR B CA 1
ATOM 1522 C C . THR B 1 35 ? 34.25 -7.281 -11.461 1 33.88 35 THR B C 1
ATOM 1524 O O . THR B 1 35 ? 33.594 -8.328 -11.492 1 33.88 35 THR B O 1
ATOM 1527 N N . ARG B 1 36 ? 33.594 -6.246 -11.844 1 36.59 36 ARG B N 1
ATOM 1528 C CA . ARG B 1 36 ? 32.844 -6.051 -13.086 1 36.59 36 ARG B CA 1
ATOM 1529 C C . ARG B 1 36 ? 33.5 -6.797 -14.242 1 36.59 36 ARG B C 1
ATOM 1531 O O . ARG B 1 36 ? 34.406 -6.266 -14.906 1 36.59 36 ARG B O 1
ATOM 1538 N N . GLY B 1 37 ? 34 -7.855 -14.062 1 37.12 37 GLY B N 1
ATOM 1539 C CA . GLY B 1 37 ? 34.344 -8.414 -15.359 1 37.12 37 GLY B CA 1
ATOM 1540 C C . GLY B 1 37 ? 33.156 -8.461 -16.297 1 37.12 37 GLY B C 1
ATOM 1541 O O . GLY B 1 37 ? 32 -8.391 -15.859 1 37.12 37 GLY B O 1
ATOM 1542 N N . PRO B 1 38 ? 33.312 -8.078 -17.625 1 37.78 38 PRO B N 1
ATOM 1543 C CA . PRO B 1 38 ? 32.219 -8.117 -18.594 1 37.78 38 PRO B CA 1
ATOM 1544 C C . PRO B 1 38 ? 31.438 -9.422 -18.547 1 37.78 38 PRO B C 1
ATOM 1546 O O . PRO B 1 38 ? 31.953 -10.477 -18.938 1 37.78 38 PRO B O 1
ATOM 1549 N N . THR B 1 39 ? 31.047 -9.922 -17.469 1 37.19 39 THR B N 1
ATOM 1550 C CA . THR B 1 39 ? 30.203 -11.094 -17.719 1 37.19 39 THR B CA 1
ATOM 1551 C C . THR B 1 39 ? 29.297 -10.859 -18.922 1 37.19 39 THR B C 1
ATOM 1553 O O . THR B 1 39 ? 28.578 -9.859 -18.969 1 37.19 39 THR B O 1
ATOM 1556 N N . GLN B 1 40 ? 29.672 -11.258 -20.031 1 36.88 40 GLN B N 1
ATOM 1557 C CA . GLN B 1 40 ? 28.844 -11.469 -21.203 1 36.88 40 GLN B CA 1
ATOM 1558 C C . GLN B 1 40 ? 27.469 -12.008 -20.828 1 36.88 40 GLN B C 1
ATOM 1560 O O . GLN B 1 40 ? 26.781 -12.617 -21.641 1 36.88 40 GLN B O 1
ATOM 1565 N N . GLY B 1 41 ? 27.359 -12.555 -19.625 1 38.88 41 GLY B N 1
ATOM 1566 C CA . GLY B 1 41 ? 26.062 -13.227 -19.531 1 38.88 41 GLY B CA 1
ATOM 1567 C C . GLY B 1 41 ? 24.938 -12.43 -20.125 1 38.88 41 GLY B C 1
ATOM 1568 O O . GLY B 1 41 ? 25.094 -11.242 -20.438 1 38.88 41 GLY B O 1
ATOM 1569 N N . GLY B 1 42 ? 23.781 -13.156 -20.484 1 37.75 42 GLY B N 1
ATOM 1570 C CA . G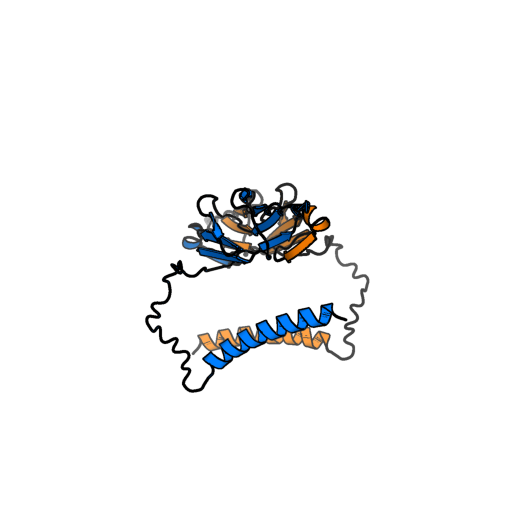LY B 1 42 ? 22.578 -12.602 -21.078 1 37.75 42 GLY B CA 1
ATOM 1571 C C . GLY B 1 42 ? 22.172 -11.273 -20.469 1 37.75 42 GLY B C 1
ATOM 1572 O O . GLY B 1 42 ? 22.312 -11.062 -19.266 1 37.75 42 GLY B O 1
ATOM 1573 N N . GLN B 1 43 ? 22.484 -10.102 -21.094 1 38.25 43 GLN B N 1
ATOM 1574 C CA . GLN B 1 43 ? 21.891 -8.773 -20.984 1 38.25 43 GLN B CA 1
ATOM 1575 C C . GLN B 1 43 ? 20.469 -8.852 -20.422 1 38.25 43 GLN B C 1
ATOM 1577 O O . GLN B 1 43 ? 19.5 -8.797 -21.188 1 38.25 43 GLN B O 1
ATOM 1582 N N . GLY B 1 44 ? 20.031 -9.859 -19.797 1 42.06 44 GLY B N 1
ATOM 1583 C CA . GLY B 1 44 ? 18.703 -9.5 -19.312 1 42.06 44 GLY B CA 1
ATOM 1584 C C . GLY B 1 44 ? 18.609 -8.055 -18.875 1 42.06 44 GLY B C 1
ATOM 1585 O O . GLY B 1 44 ? 19.516 -7.527 -18.219 1 42.06 44 GLY B O 1
ATOM 1586 N N . ARG B 1 45 ? 18.125 -7.188 -19.688 1 39.12 45 ARG B N 1
ATOM 1587 C CA . ARG B 1 45 ? 17.812 -5.781 -19.469 1 39.12 45 ARG B CA 1
ATOM 1588 C C . ARG B 1 45 ? 17.547 -5.504 -17.984 1 39.12 45 ARG B C 1
ATOM 1590 O O . ARG B 1 45 ? 16.484 -5.84 -17.469 1 39.12 45 ARG B O 1
ATOM 1597 N N . LYS B 1 46 ? 18.469 -5.664 -17.156 1 44.72 46 LYS B N 1
ATOM 1598 C CA . LYS B 1 46 ? 18.312 -5.172 -15.789 1 44.72 46 LYS B CA 1
ATOM 1599 C C . LYS B 1 46 ? 17.625 -3.809 -15.781 1 44.72 46 LYS B C 1
ATOM 1601 O O . LYS B 1 46 ? 18.203 -2.809 -16.203 1 44.72 46 LYS B O 1
ATOM 1606 N N . GLY B 1 47 ? 16.422 -3.906 -16.156 1 49.44 47 GLY B N 1
ATOM 1607 C CA . GLY B 1 47 ? 15.781 -2.615 -15.945 1 49.44 47 GLY B CA 1
ATOM 1608 C C . GLY B 1 47 ? 16.328 -1.862 -14.75 1 49.44 47 GLY B C 1
ATOM 1609 O O . GLY B 1 47 ? 17.141 -2.4 -13.984 1 49.44 47 GLY B O 1
ATOM 1610 N N . PRO B 1 48 ? 16.328 -0.592 -14.859 1 57.22 48 PRO B N 1
ATOM 1611 C CA . PRO B 1 48 ? 16.797 0.157 -13.688 1 57.22 48 PRO B CA 1
ATOM 1612 C C . PRO B 1 48 ? 16.406 -0.516 -12.367 1 57.22 48 PRO B C 1
ATOM 1614 O O . PRO B 1 48 ? 15.367 -1.169 -12.281 1 57.22 48 PRO B O 1
ATOM 1617 N N . PRO B 1 49 ? 17.359 -0.532 -11.555 1 73.94 49 PRO B N 1
ATOM 1618 C CA . PRO B 1 49 ? 17.141 -1.209 -10.273 1 73.94 49 PRO B CA 1
ATOM 1619 C C . PRO B 1 49 ? 15.844 -0.779 -9.594 1 73.94 49 PRO B C 1
ATOM 1621 O O . PRO B 1 49 ? 15.484 0.402 -9.625 1 73.94 49 PRO B O 1
ATOM 1624 N N . ALA B 1 50 ? 15.055 -1.696 -9.242 1 84.56 50 ALA B N 1
ATOM 1625 C CA . ALA B 1 50 ? 13.828 -1.441 -8.492 1 84.56 50 ALA B CA 1
ATOM 1626 C C . ALA B 1 50 ? 14.125 -0.761 -7.164 1 84.56 50 ALA B C 1
ATOM 1628 O O . ALA B 1 50 ? 15.055 -1.156 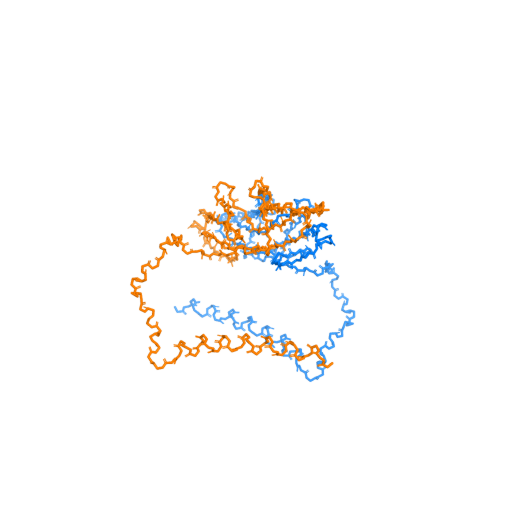-6.453 1 84.56 50 ALA B O 1
ATOM 1629 N N . GLU B 1 51 ? 13.43 0.346 -6.953 1 90.38 51 GLU B N 1
ATOM 1630 C CA . GLU B 1 51 ? 13.641 1.146 -5.75 1 90.38 51 GLU B CA 1
ATOM 1631 C C . GLU B 1 51 ? 12.844 0.595 -4.57 1 90.38 51 GLU B C 1
ATOM 1633 O O . GLU B 1 51 ? 13.148 0.889 -3.414 1 90.38 51 GLU B O 1
ATOM 1638 N N . TRP B 1 52 ? 11.789 -0.163 -4.863 1 94.69 52 TRP B N 1
ATOM 1639 C CA . TRP B 1 52 ? 11 -0.785 -3.805 1 94.69 52 TRP B CA 1
ATOM 1640 C C . TRP B 1 52 ? 10.273 -2.021 -4.324 1 94.69 52 TRP B C 1
ATOM 1642 O O . TRP B 1 52 ? 10.234 -2.266 -5.531 1 94.69 52 TRP B O 1
ATOM 1652 N N . MET B 1 53 ? 9.82 -2.857 -3.436 1 96.62 53 MET B N 1
ATOM 1653 C CA . MET B 1 53 ? 9.125 -4.102 -3.758 1 96.62 53 MET B CA 1
ATOM 1654 C C . MET B 1 53 ? 7.738 -4.129 -3.121 1 96.62 53 MET B C 1
ATOM 1656 O O . MET B 1 53 ? 7.617 -4.184 -1.896 1 96.62 53 MET B O 1
ATOM 1660 N N . PRO B 1 54 ? 6.73 -4.121 -3.965 1 97.69 54 PRO B N 1
ATOM 1661 C CA . PRO B 1 54 ? 5.391 -4.121 -3.373 1 97.69 54 PRO B CA 1
ATOM 1662 C C . PRO B 1 54 ? 5.059 -5.43 -2.66 1 97.69 54 PRO B C 1
ATOM 1664 O O . PRO B 1 54 ? 5.469 -6.504 -3.111 1 97.69 54 PRO B O 1
ATOM 1667 N N . PRO B 1 55 ? 4.34 -5.371 -1.541 1 97.5 55 PRO B N 1
ATOM 1668 C CA . PRO B 1 55 ? 3.885 -6.59 -0.867 1 97.5 55 PRO B CA 1
ATOM 1669 C C . PRO B 1 55 ? 2.994 -7.457 -1.754 1 97.5 55 PRO B C 1
ATOM 1671 O O . PRO B 1 55 ? 2.201 -6.934 -2.539 1 97.5 55 PRO B O 1
ATOM 1674 N N . VAL B 1 56 ? 3.133 -8.812 -1.527 1 98.12 56 VAL B N 1
ATOM 1675 C CA . VAL B 1 56 ? 2.348 -9.711 -2.363 1 98.12 56 VAL B CA 1
ATOM 1676 C C . VAL B 1 56 ? 1.786 -10.844 -1.514 1 98.12 56 VAL B C 1
ATOM 1678 O O . VAL B 1 56 ? 2.395 -11.242 -0.518 1 98.12 56 VAL B O 1
ATOM 1681 N N . ASP B 1 57 ? 0.599 -11.258 -1.861 1 98.31 57 ASP B N 1
ATOM 1682 C CA . ASP B 1 57 ? 0.059 -12.547 -1.456 1 98.31 57 ASP B CA 1
ATOM 1683 C C . ASP B 1 57 ? -0.022 -13.508 -2.643 1 98.31 57 ASP B C 1
ATOM 1685 O O . ASP B 1 57 ? -0.371 -13.102 -3.752 1 98.31 57 ASP B O 1
ATOM 1689 N N . VAL B 1 58 ? 0.344 -14.734 -2.418 1 97.06 58 VAL B N 1
ATOM 1690 C CA . VAL B 1 58 ? 0.213 -15.766 -3.438 1 97.06 58 VAL B CA 1
ATOM 1691 C C . VAL B 1 58 ? -0.576 -16.953 -2.873 1 97.06 58 VAL B C 1
ATOM 1693 O O . VAL B 1 58 ? -0.132 -17.609 -1.93 1 97.06 58 VAL B O 1
ATOM 1696 N N . LEU B 1 59 ? -1.687 -17.219 -3.512 1 96.5 59 LEU B N 1
ATOM 1697 C CA . LEU B 1 59 ? -2.576 -18.281 -3.047 1 96.5 59 LEU B CA 1
ATOM 1698 C C . LEU B 1 59 ? -2.783 -19.328 -4.133 1 96.5 59 LEU B C 1
ATOM 1700 O O . LEU B 1 59 ? -2.852 -19 -5.32 1 96.5 59 LEU B O 1
ATOM 1704 N N . ASP B 1 60 ? -2.889 -20.578 -3.664 1 94.94 60 ASP B N 1
ATOM 1705 C CA . ASP B 1 60 ? -3.408 -21.641 -4.516 1 94.94 60 ASP B CA 1
ATOM 1706 C C . ASP B 1 60 ? -4.918 -21.797 -4.332 1 94.94 60 ASP B C 1
ATOM 1708 O O . ASP B 1 60 ? -5.371 -22.328 -3.318 1 94.94 60 ASP B O 1
ATOM 1712 N N . ALA B 1 61 ? -5.633 -21.344 -5.355 1 94.19 61 ALA B N 1
ATOM 1713 C CA . ALA B 1 61 ? -7.09 -21.375 -5.262 1 94.19 61 ALA B CA 1
ATOM 1714 C C . ALA B 1 61 ? -7.656 -22.594 -5.984 1 94.19 61 ALA B C 1
ATOM 1716 O O . ALA B 1 61 ? -8.766 -22.547 -6.527 1 94.19 61 ALA B O 1
ATOM 1717 N N . GLY B 1 62 ? -6.883 -23.609 -6.133 1 91.12 62 GLY B N 1
ATOM 1718 C CA . GLY B 1 62 ? -7.32 -24.844 -6.77 1 91.12 62 GLY B CA 1
ATOM 1719 C C . GLY B 1 62 ? -7.043 -24.875 -8.258 1 91.12 62 GLY B C 1
ATOM 1720 O O . GLY B 1 62 ? -5.965 -25.297 -8.688 1 91.12 62 GLY B O 1
ATOM 1721 N N . ASP B 1 63 ? -7.941 -24.297 -9.047 1 90.5 63 ASP B N 1
ATOM 1722 C CA . ASP B 1 63 ? -7.793 -24.359 -10.5 1 90.5 63 ASP B CA 1
ATOM 1723 C C . ASP B 1 63 ? -6.969 -23.188 -11.016 1 90.5 63 ASP B C 1
ATOM 1725 O O . ASP B 1 63 ? -6.645 -23.125 -12.203 1 90.5 63 ASP B O 1
ATOM 1729 N N . HIS B 1 64 ? -6.734 -22.281 -10.125 1 93.38 64 HIS B N 1
ATOM 1730 C CA . HIS B 1 64 ? -5.906 -21.125 -10.477 1 93.38 64 HIS B CA 1
ATOM 1731 C C . HIS B 1 64 ? -5.109 -20.625 -9.281 1 93.38 64 HIS B C 1
ATOM 1733 O O . HIS B 1 64 ? -5.406 -20.984 -8.141 1 93.38 64 HIS B O 1
ATOM 1739 N N . PHE B 1 65 ? -4.066 -19.938 -9.578 1 93.44 65 PHE B N 1
ATOM 1740 C CA . PHE B 1 65 ? -3.375 -19.156 -8.562 1 93.44 65 PHE B CA 1
ATOM 1741 C C . PHE B 1 65 ? -3.93 -17.734 -8.5 1 93.44 65 PHE B C 1
ATOM 1743 O O . PHE B 1 65 ? -4.293 -17.156 -9.531 1 93.44 65 PHE B O 1
ATOM 1750 N N . LEU B 1 66 ? -3.928 -17.266 -7.281 1 96.5 66 LEU B N 1
ATOM 1751 C CA . LEU B 1 66 ? -4.332 -15.883 -7.066 1 96.5 66 LEU B CA 1
ATOM 1752 C C . LEU B 1 66 ? -3.203 -15.078 -6.43 1 96.5 66 LEU B C 1
ATOM 1754 O O . LEU B 1 66 ? -2.699 -15.445 -5.363 1 96.5 66 LEU B O 1
ATOM 1758 N N . ILE B 1 67 ? -2.803 -14.031 -7.168 1 96.94 67 ILE B N 1
ATOM 1759 C CA . ILE B 1 67 ? -1.749 -13.148 -6.676 1 96.94 67 ILE B CA 1
ATOM 1760 C C . ILE B 1 67 ? -2.322 -11.766 -6.41 1 96.94 67 ILE B C 1
ATOM 1762 O O . ILE B 1 67 ? -2.955 -11.164 -7.281 1 96.94 67 ILE B O 1
ATOM 1766 N N . TYR B 1 68 ? -2.164 -11.352 -5.176 1 98.31 68 TYR B N 1
ATOM 1767 C CA . TYR B 1 68 ? -2.475 -9.977 -4.812 1 98.31 68 TYR B CA 1
ATOM 1768 C C . TYR B 1 68 ? -1.201 -9.156 -4.637 1 98.31 68 TYR B C 1
ATOM 1770 O O . TYR B 1 68 ? -0.224 -9.633 -4.055 1 98.31 68 TYR B O 1
ATOM 1778 N N . SER B 1 69 ? -1.158 -7.914 -5.137 1 98.62 69 SER B N 1
ATOM 1779 C CA . SER B 1 69 ? -0.068 -6.98 -4.883 1 98.62 69 SER B CA 1
ATOM 1780 C C . SER B 1 69 ? -0.598 -5.582 -4.578 1 98.62 69 SER B C 1
ATOM 1782 O O . SER B 1 69 ? -1.523 -5.105 -5.242 1 98.62 69 SER B O 1
ATOM 1784 N N . GLU B 1 70 ? -0.012 -5 -3.578 1 98.69 70 GLU B N 1
ATOM 1785 C CA . GLU B 1 70 ? -0.418 -3.646 -3.221 1 98.69 70 GLU B CA 1
ATOM 1786 C C . GLU B 1 70 ? 0.332 -2.607 -4.051 1 98.69 70 GLU B C 1
ATOM 1788 O O . GLU B 1 70 ? 1.562 -2.545 -4.012 1 98.69 70 GLU B O 1
ATOM 1793 N N . LEU B 1 71 ? -0.447 -1.799 -4.758 1 98.56 71 LEU B N 1
ATOM 1794 C CA . LEU B 1 71 ? 0.085 -0.729 -5.594 1 98.56 71 LEU B CA 1
ATOM 1795 C C . LEU B 1 71 ? -0.716 0.555 -5.41 1 98.56 71 LEU B C 1
ATOM 1797 O O . LEU B 1 71 ? -1.225 1.12 -6.383 1 98.56 71 LEU B O 1
ATOM 1801 N N . PRO B 1 72 ? -0.78 1.037 -4.223 1 98.25 72 PRO B N 1
ATOM 1802 C CA . PRO B 1 72 ? -1.587 2.236 -3.984 1 98.25 72 PRO B CA 1
ATOM 1803 C C . PRO B 1 72 ? -1.076 3.453 -4.75 1 98.25 72 PRO B C 1
ATOM 1805 O O . PRO B 1 72 ? 0.116 3.764 -4.699 1 98.25 72 PRO B O 1
ATOM 1808 N N . GLY B 1 73 ? -2.014 4.145 -5.422 1 97.19 73 GLY B N 1
ATOM 1809 C CA . GLY B 1 73 ? -1.683 5.395 -6.086 1 97.19 73 GLY B CA 1
ATOM 1810 C C . GLY B 1 73 ? -1.029 5.199 -7.438 1 97.19 73 GLY B C 1
ATOM 1811 O O . GLY B 1 73 ? -0.788 6.168 -8.164 1 97.19 73 GLY B O 1
ATOM 1812 N N . VAL B 1 74 ? -0.735 3.957 -7.82 1 97.88 74 VAL B N 1
ATOM 1813 C CA . VAL B 1 74 ? -0.053 3.705 -9.086 1 97.88 74 VAL B CA 1
ATOM 1814 C C . VAL B 1 74 ? -1.073 3.652 -10.219 1 97.88 74 VAL B C 1
ATOM 1816 O O . VAL B 1 74 ? -2.031 2.879 -10.164 1 97.88 74 VAL B O 1
ATOM 1819 N N . PRO B 1 75 ? -0.845 4.469 -11.203 1 96.94 75 PRO B N 1
ATOM 1820 C CA . PRO B 1 75 ? -1.749 4.395 -12.359 1 96.94 75 PRO B CA 1
ATOM 1821 C C . PRO B 1 75 ? -1.643 3.072 -13.109 1 96.94 75 PRO B C 1
ATOM 1823 O O . PRO B 1 75 ? -0.55 2.512 -13.227 1 96.94 75 PRO B O 1
ATOM 1826 N N . LYS B 1 76 ? -2.77 2.691 -13.656 1 97 76 LYS B N 1
ATOM 1827 C CA . LYS B 1 76 ? -2.854 1.4 -14.328 1 97 76 LYS B CA 1
ATOM 1828 C C . LYS B 1 76 ? -1.87 1.324 -15.5 1 97 76 LYS B C 1
ATOM 1830 O O . LYS B 1 76 ? -1.286 0.271 -15.758 1 97 76 LYS B O 1
ATOM 1835 N N . ASP B 1 77 ? -1.714 2.434 -16.203 1 97.38 77 ASP B N 1
ATOM 1836 C CA . ASP B 1 77 ? -0.883 2.434 -17.406 1 97.38 77 ASP B CA 1
ATOM 1837 C C . ASP B 1 77 ? 0.601 2.369 -17.047 1 97.38 77 ASP B C 1
ATOM 1839 O O . ASP B 1 77 ? 1.453 2.244 -17.922 1 97.38 77 ASP B O 1
ATOM 1843 N N . LYS B 1 78 ? 0.889 2.404 -15.758 1 97.75 78 LYS B N 1
ATOM 1844 C CA . LYS B 1 78 ? 2.279 2.344 -15.312 1 97.75 78 LYS B CA 1
ATOM 1845 C C . LYS B 1 78 ? 2.594 0.994 -14.672 1 97.75 78 LYS B C 1
ATOM 1847 O O . LYS B 1 78 ? 3.609 0.845 -13.992 1 97.75 78 LYS B O 1
ATOM 1852 N N . VAL B 1 79 ? 1.75 0.074 -14.852 1 98.19 79 VAL B N 1
ATOM 1853 C CA . VAL B 1 79 ? 1.943 -1.268 -14.312 1 98.19 79 VAL B CA 1
ATOM 1854 C C . VAL B 1 79 ? 2.102 -2.268 -15.453 1 98.19 79 VAL B C 1
ATOM 1856 O O . VAL B 1 79 ? 1.322 -2.254 -16.406 1 98.19 79 VAL B O 1
ATOM 1859 N N . LYS B 1 80 ? 3.086 -3.039 -15.352 1 97.56 80 LYS B N 1
ATOM 1860 C CA . LYS B 1 80 ? 3.336 -4.113 -16.312 1 97.56 80 LYS B CA 1
ATOM 1861 C C . LYS B 1 80 ? 3.344 -5.473 -15.617 1 97.56 80 LYS B C 1
ATOM 1863 O O . LYS B 1 80 ? 3.971 -5.641 -14.562 1 97.56 80 LYS B O 1
ATOM 1868 N N . VAL B 1 81 ? 2.594 -6.418 -16.156 1 96.31 81 VAL B N 1
ATOM 1869 C CA . VAL B 1 81 ? 2.539 -7.785 -15.641 1 96.31 81 VAL B CA 1
ATOM 1870 C C . VAL B 1 81 ? 2.934 -8.766 -16.75 1 96.31 81 VAL B C 1
ATOM 1872 O O . VAL B 1 81 ? 2.352 -8.75 -17.828 1 96.31 81 VAL B O 1
ATOM 1875 N N . GLU B 1 82 ? 3.883 -9.625 -16.375 1 92.62 82 GLU B N 1
ATOM 1876 C CA . GLU B 1 82 ? 4.367 -10.586 -17.359 1 92.62 82 GLU B CA 1
ATOM 1877 C C . GLU B 1 82 ? 4.555 -11.969 -16.734 1 92.62 82 GLU B C 1
ATOM 1879 O O . GLU B 1 82 ? 5.074 -12.094 -15.625 1 92.62 82 GLU B O 1
ATOM 1884 N N . LEU B 1 83 ? 4.066 -12.906 -17.406 1 88.81 83 LEU B N 1
ATOM 1885 C CA . LEU B 1 83 ? 4.301 -14.289 -17 1 88.81 83 LEU B CA 1
ATOM 1886 C C . LEU B 1 83 ? 5.336 -14.945 -17.922 1 88.81 83 LEU B C 1
ATOM 1888 O O . LEU B 1 83 ? 5.145 -15.016 -19.125 1 88.81 83 LEU B O 1
ATOM 1892 N N . SER B 1 84 ? 6.395 -15.344 -17.25 1 81.88 84 SER B N 1
ATOM 1893 C CA . SER B 1 84 ? 7.441 -15.977 -18.047 1 81.88 84 SER B CA 1
ATOM 1894 C C . SER B 1 84 ? 7.23 -17.484 -18.141 1 81.88 84 SER B C 1
ATOM 1896 O O . SER B 1 84 ? 6.484 -18.062 -17.344 1 81.88 84 SER B O 1
ATOM 1898 N N . ASP B 1 85 ? 7.879 -18.094 -19.062 1 75.44 85 ASP B N 1
ATOM 1899 C CA . ASP B 1 85 ? 7.816 -19.547 -19.297 1 75.44 85 ASP B CA 1
ATOM 1900 C C . ASP B 1 85 ? 8.422 -20.312 -18.125 1 75.44 85 ASP B C 1
ATOM 1902 O O . ASP B 1 85 ? 8.141 -21.484 -17.938 1 75.44 85 ASP B O 1
ATOM 1906 N N . GLU B 1 86 ? 9.133 -19.672 -17.359 1 75.38 86 GLU B N 1
ATOM 1907 C CA . GLU B 1 86 ? 9.758 -20.297 -16.203 1 75.38 86 GLU B CA 1
ATOM 1908 C C . GLU B 1 86 ? 8.859 -20.219 -14.977 1 75.38 86 GLU B C 1
ATOM 1910 O O . GLU B 1 86 ? 9.32 -20.422 -13.844 1 75.38 86 GLU B O 1
ATOM 1915 N N . ASN B 1 87 ? 7.633 -19.953 -15.141 1 82.38 87 ASN B N 1
ATOM 1916 C CA . ASN B 1 87 ? 6.629 -19.906 -14.086 1 82.38 87 ASN B CA 1
ATOM 1917 C C . ASN B 1 87 ? 6.906 -18.781 -13.094 1 82.38 87 ASN B C 1
ATOM 1919 O O . ASN B 1 87 ? 6.867 -19 -11.875 1 82.38 87 ASN B O 1
ATOM 1923 N N . THR B 1 88 ? 7.402 -17.812 -13.656 1 89.56 88 THR B N 1
ATOM 1924 C CA . THR B 1 88 ? 7.621 -16.625 -12.828 1 89.56 88 THR B CA 1
ATOM 1925 C C . THR B 1 88 ? 6.727 -15.477 -13.281 1 89.56 88 THR B C 1
ATOM 1927 O O . THR B 1 88 ? 6.688 -15.141 -14.469 1 89.56 88 THR B O 1
ATOM 1930 N N . LEU B 1 89 ? 6.027 -14.992 -12.398 1 92.88 89 LEU B N 1
ATOM 1931 C CA . LEU B 1 89 ? 5.223 -13.805 -12.664 1 92.88 89 LEU B CA 1
ATOM 1932 C C . LEU B 1 89 ? 5.992 -12.531 -12.297 1 92.88 89 LEU B C 1
ATOM 1934 O O . LEU B 1 89 ? 6.422 -12.375 -11.156 1 92.88 89 LEU B O 1
ATOM 1938 N N . MET B 1 90 ? 6.176 -11.68 -13.281 1 94.44 90 MET B N 1
ATOM 1939 C CA . MET B 1 90 ? 6.867 -10.414 -13.047 1 94.44 90 MET B CA 1
ATOM 1940 C C . MET B 1 90 ? 5.875 -9.258 -12.984 1 94.44 90 MET B C 1
ATOM 1942 O O . MET B 1 90 ? 5.086 -9.062 -13.914 1 94.44 90 MET B O 1
ATOM 1946 N N . ILE B 1 91 ? 5.934 -8.578 -11.898 1 96.62 91 ILE B N 1
ATOM 1947 C CA . ILE B 1 91 ? 5.18 -7.336 -11.758 1 96.62 91 ILE B CA 1
ATOM 1948 C C . ILE B 1 91 ? 6.141 -6.156 -11.648 1 96.62 91 ILE B C 1
ATOM 1950 O O . ILE B 1 91 ? 7.043 -6.152 -10.805 1 96.62 91 ILE B O 1
ATOM 1954 N N . SER B 1 92 ? 5.984 -5.238 -12.57 1 97.75 92 SER B N 1
ATOM 1955 C CA . SER B 1 92 ? 6.879 -4.086 -12.555 1 97.75 92 SER B CA 1
ATOM 1956 C C . SER B 1 92 ? 6.148 -2.811 -12.961 1 97.75 92 SER B C 1
ATOM 1958 O O . SER B 1 92 ? 5.035 -2.871 -13.492 1 97.75 92 SER B O 1
ATOM 1960 N N . GLY B 1 93 ? 6.777 -1.645 -12.648 1 98.06 93 GLY B N 1
ATOM 1961 C CA . GLY B 1 93 ? 6.211 -0.355 -13.008 1 98.06 93 GLY B CA 1
ATOM 1962 C C . GLY B 1 93 ? 6.855 0.806 -12.273 1 98.06 93 GLY B C 1
ATOM 1963 O O . GLY B 1 93 ? 8.016 0.721 -11.867 1 98.06 93 GLY B O 1
ATOM 1964 N N . GLU B 1 94 ? 6.047 1.891 -12.258 1 97.88 94 GLU B N 1
ATOM 1965 C CA . GLU B 1 94 ? 6.566 3.098 -11.617 1 97.88 94 GLU B CA 1
ATOM 1966 C C . GLU B 1 94 ? 5.48 3.812 -10.82 1 97.88 94 GLU B C 1
ATOM 1968 O O . GLU B 1 94 ? 4.359 3.988 -11.305 1 97.88 94 GLU B O 1
ATOM 1973 N N . TYR B 1 95 ? 5.809 4.098 -9.617 1 97.56 95 TYR B N 1
ATOM 1974 C CA . TYR B 1 95 ? 5.012 4.984 -8.773 1 97.56 95 TYR B CA 1
ATOM 1975 C C . TYR B 1 95 ? 5.582 6.395 -8.773 1 97.56 95 TYR B C 1
ATOM 1977 O O . TYR B 1 95 ? 6.477 6.707 -7.984 1 97.56 95 TYR B O 1
ATOM 1985 N N . PRO B 1 96 ? 4.992 7.305 -9.547 1 96.44 96 PRO B N 1
ATOM 1986 C CA . PRO B 1 96 ? 5.566 8.648 -9.617 1 96.44 96 PRO B CA 1
ATOM 1987 C C . PRO B 1 96 ? 5.387 9.438 -8.328 1 96.44 96 PRO B C 1
ATOM 1989 O O . PRO B 1 96 ? 4.289 9.469 -7.762 1 96.44 96 PRO B O 1
ATOM 1992 N N . LYS B 1 97 ? 6.484 10.047 -7.953 1 96.25 97 LYS B N 1
ATOM 1993 C CA . LYS B 1 97 ? 6.391 10.945 -6.812 1 96.25 97 LYS B CA 1
ATOM 1994 C C . LYS B 1 97 ? 5.656 12.234 -7.188 1 96.25 97 LYS B C 1
ATOM 1996 O O . LYS B 1 97 ? 5.984 12.875 -8.188 1 96.25 97 LYS B O 1
ATOM 2001 N N . PRO B 1 98 ? 4.66 12.617 -6.434 1 96.44 98 PRO B N 1
ATOM 2002 C CA . PRO B 1 98 ? 3.926 13.844 -6.766 1 96.44 98 PRO B CA 1
ATOM 2003 C C . PRO B 1 98 ? 4.801 15.094 -6.703 1 96.44 98 PRO B C 1
ATOM 2005 O O . PRO B 1 98 ? 5.699 15.18 -5.863 1 96.44 98 PRO B O 1
ATOM 2008 N N . GLU B 1 99 ? 4.426 16.078 -7.441 1 95.94 99 GLU B N 1
ATOM 2009 C CA . GLU B 1 99 ? 5.203 17.312 -7.566 1 95.94 99 GLU B CA 1
ATOM 2010 C C . GLU B 1 99 ? 5.172 18.109 -6.27 1 95.94 99 GLU B C 1
ATOM 2012 O O . GLU B 1 99 ? 6.094 18.875 -5.988 1 95.94 99 GLU B O 1
ATOM 2017 N N . VAL B 1 100 ? 4.188 17.953 -5.531 1 96.06 100 VAL B N 1
ATOM 2018 C CA . VAL B 1 100 ? 4 18.734 -4.312 1 96.06 100 VAL B CA 1
ATOM 2019 C C . VAL B 1 100 ? 5.176 18.5 -3.367 1 96.06 100 VAL B C 1
ATOM 2021 O O . VAL B 1 100 ? 5.492 19.359 -2.537 1 96.06 100 VAL B O 1
ATOM 2024 N N . TYR B 1 101 ? 5.828 17.406 -3.5 1 96.5 101 TYR B N 1
ATOM 2025 C CA . TYR B 1 101 ? 6.969 17.109 -2.641 1 96.5 101 TYR B CA 1
ATOM 2026 C C . TYR B 1 101 ? 8.109 18.094 -2.881 1 96.5 101 TYR B C 1
ATOM 2028 O O . TYR B 1 101 ? 8.859 18.422 -1.959 1 96.5 101 TYR B O 1
ATOM 2036 N N . GLU B 1 102 ? 8.219 18.547 -4.059 1 95.38 102 GLU B N 1
ATOM 2037 C CA . GLU B 1 102 ? 9.281 19.484 -4.418 1 95.38 102 GLU B CA 1
ATOM 2038 C C . GLU B 1 102 ? 8.984 20.891 -3.91 1 95.38 102 GLU B C 1
ATOM 2040 O O . GLU B 1 102 ? 9.898 21.656 -3.621 1 95.38 102 GLU B O 1
ATOM 2045 N N . LYS B 1 103 ? 7.754 21.188 -3.787 1 95.5 103 LYS B N 1
ATOM 2046 C CA . LYS B 1 103 ? 7.332 22.547 -3.453 1 95.5 103 LYS B CA 1
ATOM 2047 C C . LYS B 1 103 ? 6.973 22.656 -1.976 1 95.5 103 LYS B C 1
ATOM 2049 O O . LYS B 1 103 ? 6.719 23.766 -1.478 1 95.5 103 LYS B O 1
ATOM 2054 N N . ALA B 1 104 ? 6.926 21.562 -1.331 1 95.31 104 ALA B N 1
ATOM 2055 C CA . ALA B 1 104 ? 6.496 21.562 0.065 1 95.31 104 ALA B CA 1
ATOM 2056 C C . ALA B 1 104 ? 7.492 22.297 0.95 1 95.31 104 ALA B C 1
ATOM 2058 O O . ALA B 1 104 ? 8.703 22.25 0.72 1 95.31 104 ALA B O 1
ATOM 2059 N N . GLN B 1 105 ? 6.934 23.016 1.911 1 93.94 105 GLN B N 1
ATOM 2060 C CA . GLN B 1 105 ? 7.77 23.719 2.873 1 93.94 105 GLN B CA 1
ATOM 2061 C C . GLN B 1 105 ? 8.469 22.75 3.818 1 93.94 105 GLN B C 1
ATOM 2063 O O . GLN B 1 105 ? 9.555 23.047 4.332 1 93.94 105 GLN B O 1
ATOM 2068 N N . ALA B 1 106 ? 7.832 21.641 4.098 1 95 106 ALA B N 1
ATOM 2069 C CA . ALA B 1 106 ? 8.414 20.625 4.969 1 95 106 ALA B CA 1
ATOM 2070 C C . ALA B 1 106 ? 7.781 19.25 4.715 1 95 106 ALA B C 1
ATOM 2072 O O . ALA B 1 106 ? 6.629 19.172 4.285 1 95 106 ALA B O 1
ATOM 2073 N N . LEU B 1 107 ? 8.617 18.188 4.977 1 95.75 107 LEU B N 1
ATOM 2074 C CA . LEU B 1 107 ? 8.156 16.812 5.062 1 95.75 107 LEU B CA 1
ATOM 2075 C C . LEU B 1 107 ? 8.281 16.281 6.488 1 95.75 107 LEU B C 1
ATOM 2077 O O . LEU B 1 107 ? 9.383 15.953 6.938 1 95.75 107 LEU B O 1
ATOM 2081 N N . TYR B 1 108 ? 7.172 16.234 7.141 1 94.44 108 TYR B N 1
ATOM 2082 C CA . TYR B 1 108 ? 7.211 15.867 8.555 1 94.44 108 TYR B CA 1
ATOM 2083 C C . TYR B 1 108 ? 7.254 14.352 8.719 1 94.44 108 TYR B C 1
ATOM 2085 O O . TYR B 1 108 ? 7.773 13.844 9.711 1 94.44 108 TYR B O 1
ATOM 2093 N N . ALA B 1 109 ? 6.68 13.609 7.801 1 95.62 109 ALA B N 1
ATOM 2094 C CA . ALA B 1 109 ? 6.723 12.148 7.73 1 95.62 109 ALA B CA 1
ATOM 2095 C C . ALA B 1 109 ? 6.762 11.672 6.281 1 95.62 109 ALA B C 1
ATOM 2097 O O . ALA B 1 109 ? 6.039 12.195 5.43 1 95.62 109 ALA B O 1
ATOM 2098 N N . GLY B 1 110 ? 7.613 10.773 6 1 97.12 110 GLY B N 1
ATOM 2099 C CA . GLY B 1 110 ? 7.777 10.18 4.684 1 97.12 110 GLY B CA 1
ATOM 2100 C C . GLY B 1 110 ? 7.91 8.664 4.727 1 97.12 110 GLY B C 1
ATOM 2101 O O . GLY B 1 110 ? 9.023 8.133 4.758 1 97.12 110 GLY B O 1
ATOM 2102 N N . GLU B 1 111 ? 6.82 7.949 4.684 1 97.75 111 GLU B N 1
ATOM 2103 C CA . GLU B 1 111 ? 6.848 6.5 4.84 1 97.75 111 GLU B CA 1
ATOM 2104 C C . GLU B 1 111 ? 6.551 5.797 3.52 1 97.75 111 GLU B C 1
ATOM 2106 O O . GLU B 1 111 ? 6.793 4.594 3.381 1 97.75 111 GLU B O 1
ATOM 2111 N N . ILE B 1 112 ? 6.004 6.531 2.57 1 97.69 112 ILE B N 1
ATOM 2112 C CA . ILE B 1 112 ? 5.574 5.945 1.305 1 97.69 112 ILE B CA 1
ATOM 2113 C C . ILE B 1 112 ? 6.754 5.879 0.339 1 97.69 112 ILE B C 1
ATOM 2115 O O . ILE B 1 112 ? 7.531 6.832 0.231 1 97.69 112 ILE B O 1
ATOM 2119 N N . MET B 1 113 ? 6.871 4.711 -0.295 1 96.81 113 MET B N 1
ATOM 2120 C CA . MET B 1 113 ? 7.953 4.496 -1.251 1 96.81 113 MET B CA 1
ATOM 2121 C C . MET B 1 113 ? 7.504 4.836 -2.668 1 96.81 113 MET B C 1
ATOM 2123 O O . MET B 1 113 ? 6.43 4.414 -3.102 1 96.81 113 MET B O 1
ATOM 2127 N N . TYR B 1 114 ? 8.305 5.625 -3.326 1 97.19 114 TYR B N 1
ATOM 2128 C CA . TYR B 1 114 ? 8.031 6.039 -4.699 1 97.19 114 TYR B CA 1
ATOM 2129 C C . TYR B 1 114 ? 9.102 5.52 -5.648 1 97.19 114 TYR B C 1
ATOM 2131 O O . TYR B 1 114 ? 10.141 5.02 -5.207 1 97.19 114 TYR B O 1
ATOM 2139 N N . GLY B 1 115 ? 8.773 5.691 -6.996 1 97.56 115 GLY B N 1
ATOM 2140 C CA . GLY B 1 115 ? 9.742 5.312 -8.008 1 97.56 115 GLY B CA 1
ATOM 2141 C C . GLY B 1 115 ? 9.445 3.971 -8.648 1 97.56 115 GLY B C 1
ATOM 2142 O O . GLY B 1 115 ? 8.305 3.496 -8.609 1 97.56 115 GLY B O 1
ATOM 2143 N N . LYS B 1 116 ? 10.531 3.443 -9.258 1 98 116 LYS B N 1
ATOM 2144 C CA . LYS B 1 116 ? 10.398 2.178 -9.977 1 98 116 LYS B CA 1
ATOM 2145 C C . LYS B 1 116 ? 10.281 1.007 -9.008 1 98 116 LYS B C 1
ATOM 2147 O O . LYS B 1 116 ? 10.961 0.974 -7.98 1 98 116 LYS B O 1
ATOM 2152 N N . PHE B 1 117 ? 9.414 0.131 -9.312 1 97.69 117 PHE B N 1
ATOM 2153 C CA . PHE B 1 117 ? 9.297 -1.088 -8.523 1 97.69 117 PHE B CA 1
ATOM 2154 C C . PHE B 1 117 ? 9.344 -2.32 -9.422 1 97.69 117 PHE B C 1
ATOM 2156 O O . PHE B 1 117 ? 9.062 -2.236 -10.617 1 97.69 117 PHE B O 1
ATOM 2163 N N . ALA B 1 118 ? 9.641 -3.455 -8.781 1 97.25 118 ALA B N 1
ATOM 2164 C CA . ALA B 1 118 ? 9.664 -4.75 -9.461 1 97.25 118 ALA B CA 1
ATOM 2165 C C . ALA B 1 118 ? 9.562 -5.895 -8.453 1 97.25 118 ALA B C 1
ATOM 2167 O O . ALA B 1 118 ? 10.164 -5.836 -7.375 1 97.25 118 ALA B O 1
ATOM 2168 N N . ARG B 1 119 ? 8.734 -6.84 -8.844 1 96.06 119 ARG B N 1
ATOM 2169 C CA . ARG B 1 119 ? 8.578 -8.031 -8.023 1 96.06 119 ARG B CA 1
ATOM 2170 C C . ARG B 1 119 ? 8.539 -9.289 -8.883 1 96.06 119 ARG B C 1
ATOM 2172 O O . ARG B 1 119 ? 7.719 -9.398 -9.797 1 96.06 119 ARG B O 1
ATOM 2179 N N . ALA B 1 120 ? 9.508 -10.148 -8.625 1 94.44 120 ALA B N 1
ATOM 2180 C CA . ALA B 1 120 ? 9.477 -11.469 -9.25 1 94.44 120 ALA B CA 1
ATOM 2181 C C . ALA B 1 120 ? 8.852 -12.5 -8.312 1 94.44 120 ALA B C 1
ATOM 2183 O O . ALA B 1 120 ? 9.336 -12.695 -7.195 1 94.44 120 ALA B O 1
ATOM 2184 N N . ILE B 1 121 ? 7.852 -13.156 -8.828 1 94.19 121 ILE B N 1
ATOM 218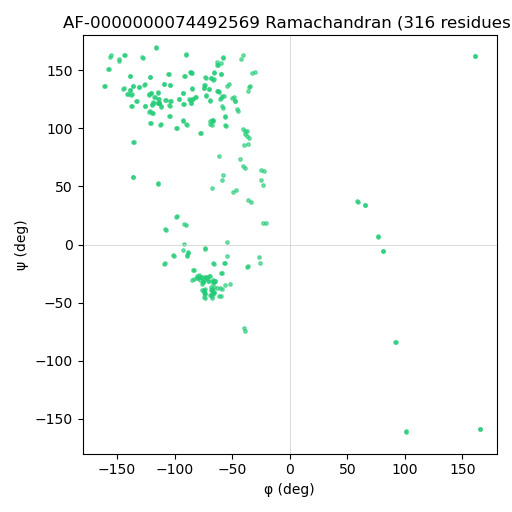5 C CA . ILE B 1 121 ? 7.098 -14.094 -8 1 94.19 121 ILE B CA 1
ATOM 2186 C C . ILE B 1 121 ? 7.156 -15.484 -8.625 1 94.19 121 ILE B C 1
ATOM 2188 O O . ILE B 1 121 ? 6.477 -15.766 -9.609 1 94.19 121 ILE B O 1
ATOM 2192 N N . PRO B 1 122 ? 7.941 -16.312 -8.055 1 90.56 122 PRO B N 1
ATOM 2193 C CA . PRO B 1 122 ? 7.93 -17.688 -8.547 1 90.56 122 PRO B CA 1
ATOM 2194 C C . PRO B 1 122 ? 6.629 -18.422 -8.227 1 90.56 122 PRO B C 1
ATOM 2196 O O . PRO B 1 122 ? 6.203 -18.453 -7.066 1 90.56 122 PRO B O 1
ATOM 2199 N N . LEU B 1 123 ? 6.043 -18.891 -9.219 1 86.94 123 LEU B N 1
ATOM 2200 C CA . LEU B 1 123 ? 4.824 -19.672 -9.016 1 86.94 123 LEU B CA 1
ATOM 2201 C C . LEU B 1 123 ? 5.152 -21.141 -8.727 1 86.94 123 LEU B C 1
ATOM 2203 O O . LEU B 1 123 ? 6.195 -21.641 -9.156 1 86.94 123 LEU B O 1
ATOM 2207 N N . PRO B 1 124 ? 4.293 -21.734 -7.93 1 82.44 124 PRO B N 1
ATOM 2208 C CA . PRO B 1 124 ? 4.555 -23.141 -7.66 1 82.44 124 PRO B CA 1
ATOM 2209 C C . PRO B 1 124 ? 4.605 -23.984 -8.938 1 82.44 124 PRO B C 1
ATOM 2211 O O . PRO B 1 124 ? 4.117 -23.547 -9.984 1 82.44 124 PRO B O 1
ATOM 2214 N N . PRO B 1 125 ? 5.258 -25.172 -8.688 1 75.31 125 PRO B N 1
ATOM 2215 C CA . PRO B 1 125 ? 5.422 -26.016 -9.867 1 75.31 125 PRO B CA 1
ATOM 2216 C C . PRO B 1 125 ? 4.09 -26.469 -10.461 1 75.31 125 PRO B C 1
ATOM 2218 O O . PRO B 1 125 ? 3.127 -26.703 -9.727 1 75.31 125 PRO B O 1
ATOM 2221 N N . GLY B 1 126 ? 3.928 -26.359 -11.68 1 74.75 126 GLY B N 1
ATOM 2222 C CA . GLY B 1 126 ? 2.771 -26.812 -12.438 1 74.75 126 GLY B CA 1
ATOM 2223 C C . GLY B 1 126 ? 2.652 -26.141 -13.797 1 74.75 126 GLY B C 1
ATOM 2224 O O . GLY B 1 126 ? 3.422 -25.234 -14.117 1 74.75 126 GLY B O 1
ATOM 2225 N N . LYS B 1 127 ? 1.812 -26.922 -14.531 1 74.81 127 LYS B N 1
ATOM 2226 C CA . LYS B 1 127 ? 1.56 -26.312 -15.836 1 74.81 127 LYS B CA 1
ATOM 2227 C C . LYS B 1 127 ? 0.474 -25.25 -15.758 1 74.81 127 LYS B C 1
ATOM 2229 O O . LYS B 1 127 ? -0.518 -25.422 -15.047 1 74.81 127 LYS B O 1
ATOM 2234 N N . PHE B 1 128 ? 0.847 -24.141 -16.25 1 80.44 128 PHE B N 1
ATOM 2235 C CA . PHE B 1 128 ? -0.105 -23.031 -16.328 1 80.44 128 PHE B CA 1
ATOM 2236 C C . PHE B 1 128 ? -0.594 -22.844 -17.766 1 80.44 128 PHE B C 1
ATOM 2238 O O . PHE B 1 128 ? 0.09 -23.219 -18.719 1 80.44 128 PHE B O 1
ATOM 2245 N N . ASP B 1 129 ? -1.802 -22.438 -17.781 1 77.56 129 ASP B N 1
ATOM 2246 C CA . ASP B 1 129 ? -2.355 -22.062 -19.078 1 77.56 129 ASP B CA 1
ATOM 2247 C C . ASP B 1 129 ? -2.113 -20.594 -19.375 1 77.56 129 ASP B C 1
ATOM 2249 O O . ASP B 1 129 ? -2.73 -19.719 -18.766 1 77.56 129 ASP B O 1
ATOM 2253 N N . PRO B 1 130 ? -1.155 -20.328 -20.219 1 75.75 130 PRO B N 1
ATOM 2254 C CA . PRO B 1 130 ? -0.83 -18.922 -20.5 1 75.75 130 PRO B CA 1
ATOM 2255 C C . PRO B 1 130 ? -2.031 -18.125 -21 1 75.75 130 PRO B C 1
ATOM 2257 O O . PRO B 1 130 ? -2.02 -16.891 -20.969 1 75.75 130 PRO B O 1
ATOM 2260 N N . ASN B 1 131 ? -3.068 -18.812 -21.422 1 81.56 131 ASN B N 1
ATOM 2261 C CA . ASN B 1 131 ? -4.258 -18.141 -21.953 1 81.56 131 ASN B CA 1
ATOM 2262 C C . ASN B 1 131 ? -5.25 -17.812 -20.844 1 81.56 131 ASN B C 1
ATOM 2264 O O . ASN B 1 131 ? -6.23 -17.109 -21.062 1 81.56 131 ASN B O 1
ATOM 2268 N N . LYS B 1 132 ? -4.895 -18.297 -19.75 1 87.31 132 LYS B N 1
ATOM 2269 C CA . LYS B 1 132 ? -5.801 -18.078 -18.625 1 87.31 132 LYS B CA 1
ATOM 2270 C C . LYS B 1 132 ? -5.16 -17.203 -17.562 1 87.31 132 LYS B C 1
ATOM 2272 O O . LYS B 1 132 ? -5.039 -17.594 -16.406 1 87.31 132 LYS B O 1
ATOM 2277 N N . VAL B 1 133 ? -4.672 -16.062 -18 1 90.5 133 VAL B N 1
ATOM 2278 C CA . VAL B 1 133 ? -4.086 -15.078 -17.094 1 90.5 133 VAL B CA 1
ATOM 2279 C C . VAL B 1 133 ? -4.883 -13.781 -17.156 1 90.5 133 VAL B C 1
ATOM 2281 O O . VAL B 1 133 ? -5.113 -13.234 -18.234 1 90.5 133 VAL B O 1
ATOM 2284 N N . GLU B 1 134 ? -5.379 -13.383 -16.016 1 95.88 134 GLU B N 1
ATOM 2285 C CA . GLU B 1 134 ? -6.137 -12.141 -15.906 1 95.88 134 GLU B CA 1
ATOM 2286 C C . GLU B 1 134 ? -5.562 -11.242 -14.812 1 95.88 134 GLU B C 1
ATOM 2288 O O . GLU B 1 134 ? -5.156 -11.719 -13.758 1 95.88 134 GLU B O 1
ATOM 2293 N N . ALA B 1 135 ? -5.496 -9.969 -15.156 1 97.19 135 ALA B N 1
ATOM 2294 C CA . ALA B 1 135 ? -5.012 -9 -14.172 1 97.19 135 ALA B CA 1
ATOM 2295 C C . ALA B 1 135 ? -5.953 -7.809 -14.07 1 97.19 135 ALA B C 1
ATOM 2297 O O . ALA B 1 135 ? -6.461 -7.32 -15.086 1 97.19 135 ALA B O 1
ATOM 2298 N N . LYS B 1 136 ? -6.219 -7.426 -12.844 1 97.94 136 LYS B N 1
ATOM 2299 C CA . LYS B 1 136 ? -7.07 -6.27 -12.586 1 97.94 136 LYS B CA 1
ATOM 2300 C C . LYS B 1 136 ? -6.5 -5.41 -11.453 1 97.94 136 LYS B C 1
ATOM 2302 O O . LYS B 1 136 ? -6.074 -5.934 -10.422 1 97.94 136 LYS B O 1
ATOM 2307 N N . LEU B 1 137 ? -6.375 -4.133 -11.742 1 98.06 137 LEU B N 1
ATOM 2308 C CA . LEU B 1 137 ? -6 -3.176 -10.711 1 98.06 137 LEU B CA 1
ATOM 2309 C C . LEU B 1 137 ? -7.203 -2.357 -10.258 1 98.06 137 LEU B C 1
ATOM 2311 O O . LEU B 1 137 ? -7.754 -1.573 -11.039 1 98.06 137 LEU B O 1
ATOM 2315 N N . ASP B 1 138 ? -7.617 -2.604 -9.047 1 97 138 ASP B N 1
ATOM 2316 C CA . ASP B 1 138 ? -8.781 -1.929 -8.477 1 97 138 ASP B CA 1
ATOM 2317 C C . ASP B 1 138 ? -8.484 -1.426 -7.062 1 97 138 ASP B C 1
ATOM 2319 O O . ASP B 1 138 ? -8.016 -2.188 -6.211 1 97 138 ASP B O 1
ATOM 2323 N N . ASN B 1 139 ? -8.664 -0.117 -6.84 1 97.44 139 ASN B N 1
ATOM 2324 C CA . ASN B 1 139 ? -8.469 0.472 -5.523 1 97.44 139 ASN B CA 1
ATOM 2325 C C . ASN B 1 139 ? -7.047 0.233 -5.012 1 97.44 139 ASN B C 1
ATOM 2327 O O . ASN B 1 139 ? -6.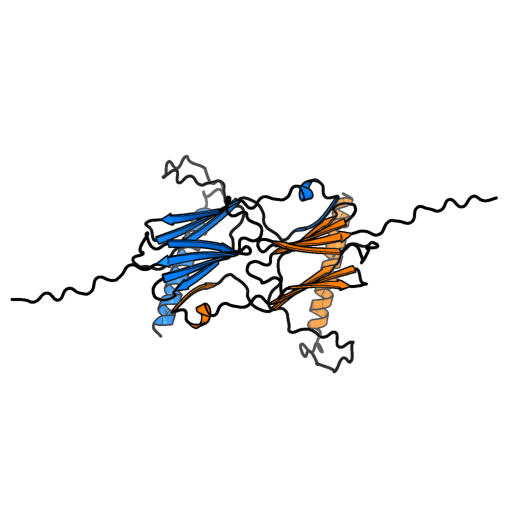852 -0.096 -3.84 1 97.44 139 ASN B O 1
ATOM 2331 N N . GLY B 1 140 ? -6.164 0.302 -5.91 1 98.19 140 GLY B N 1
ATOM 2332 C CA . GLY B 1 140 ? -4.754 0.2 -5.566 1 98.19 140 GLY B CA 1
ATOM 2333 C C . GLY B 1 140 ? -4.312 -1.221 -5.27 1 98.19 140 GLY B C 1
ATOM 2334 O O . GLY B 1 140 ? -3.213 -1.441 -4.758 1 98.19 140 GLY B O 1
ATOM 2335 N N . LEU B 1 141 ? -5.207 -2.135 -5.496 1 98.56 141 LEU B N 1
ATOM 2336 C CA . LEU B 1 141 ? -4.887 -3.549 -5.328 1 98.56 141 LEU B CA 1
ATOM 2337 C C . LEU B 1 141 ? -4.867 -4.27 -6.672 1 98.56 141 LEU B C 1
ATOM 2339 O O . LEU B 1 141 ? -5.879 -4.301 -7.375 1 98.56 141 LEU B O 1
ATOM 2343 N N . LEU B 1 142 ? -3.705 -4.832 -7.02 1 98.69 142 LEU B N 1
ATOM 2344 C CA . LEU B 1 142 ? -3.58 -5.645 -8.227 1 98.69 142 LEU B CA 1
ATOM 2345 C C . LEU B 1 142 ? -3.939 -7.098 -7.941 1 98.69 142 LEU B C 1
ATOM 2347 O O . LEU B 1 142 ? -3.416 -7.699 -7 1 98.69 142 LEU B O 1
ATOM 2351 N N . THR B 1 143 ? -4.859 -7.605 -8.688 1 98.5 143 THR B N 1
ATOM 2352 C CA . THR B 1 143 ? -5.223 -9.016 -8.625 1 98.5 143 THR B CA 1
ATOM 2353 C C . THR B 1 143 ? -4.855 -9.727 -9.922 1 98.5 143 THR B C 1
ATOM 2355 O O . THR B 1 143 ? -5.289 -9.32 -11.008 1 98.5 143 THR B O 1
ATOM 2358 N N . VAL B 1 144 ? -4.039 -10.727 -9.812 1 97.44 144 VAL B N 1
ATOM 2359 C CA . VAL B 1 144 ? -3.674 -11.531 -10.977 1 97.44 144 VAL B CA 1
ATOM 2360 C C . VAL B 1 144 ? -4.148 -12.969 -10.781 1 97.44 144 VAL B C 1
ATOM 2362 O O . VAL B 1 144 ? -3.875 -13.586 -9.75 1 97.44 144 VAL B O 1
ATOM 2365 N N . LYS B 1 145 ? -4.863 -13.414 -11.742 1 96.75 145 LYS B N 1
ATOM 2366 C CA . LYS B 1 145 ? -5.316 -14.805 -11.781 1 96.75 145 LYS B CA 1
ATOM 2367 C C . LYS B 1 145 ? -4.562 -15.602 -12.852 1 96.75 145 LYS B C 1
ATOM 2369 O O . LYS B 1 145 ? -4.52 -15.195 -14.016 1 96.75 145 LYS B O 1
ATOM 2374 N N . VAL B 1 146 ? -3.953 -16.703 -12.383 1 94.38 146 VAL B N 1
ATOM 2375 C CA . VAL B 1 146 ? -3.234 -17.562 -13.312 1 94.38 146 VAL B CA 1
ATOM 2376 C C . VAL B 1 146 ? -3.854 -18.969 -13.289 1 94.38 146 VAL B C 1
ATOM 2378 O O . VAL B 1 146 ? -3.689 -19.703 -12.32 1 94.38 146 VAL B O 1
ATOM 2381 N N . GLY B 1 147 ? -4.422 -19.297 -14.375 1 93 147 GLY B N 1
ATOM 2382 C CA . GLY B 1 147 ? -5.066 -20.594 -14.484 1 93 147 GLY B CA 1
ATOM 2383 C C . GLY B 1 147 ? -4.082 -21.75 -14.586 1 93 147 GLY B C 1
ATOM 2384 O O . GLY B 1 147 ? -3.031 -21.609 -15.219 1 93 147 GLY B O 1
ATOM 2385 N N . LYS B 1 148 ? -4.426 -22.875 -13.977 1 88.44 148 LYS B N 1
ATOM 2386 C CA . LYS B 1 148 ? -3.625 -24.094 -14.102 1 88.44 148 LYS B CA 1
ATOM 2387 C C . LYS B 1 148 ? -4 -24.875 -15.359 1 88.44 148 LYS B C 1
ATOM 2389 O O . LYS B 1 148 ? -5.148 -24.828 -15.805 1 88.44 148 LYS B O 1
ATOM 2394 N N . ALA B 1 149 ? -2.959 -25.516 -15.883 1 83.75 149 ALA B N 1
ATOM 2395 C CA . ALA B 1 149 ? -3.23 -26.344 -17.062 1 83.75 149 ALA B CA 1
ATOM 2396 C C . ALA B 1 149 ? -3.955 -27.625 -16.672 1 83.75 149 ALA B C 1
ATOM 2398 O O . ALA B 1 149 ? -3.734 -28.156 -15.578 1 83.75 149 ALA B O 1
ATOM 2399 N N . GLU B 1 150 ? -4.977 -27.938 -17.438 1 74.56 150 GLU B N 1
ATOM 2400 C CA . GLU B 1 150 ? -5.703 -29.188 -17.219 1 74.56 150 GLU B CA 1
ATOM 2401 C C . GLU B 1 150 ? -4.773 -30.391 -17.328 1 74.56 150 GLU B C 1
ATOM 2403 O O . GLU B 1 150 ? -3.855 -30.391 -18.141 1 74.56 150 GLU B O 1
ATOM 2408 N N . GLN B 1 151 ? -4.613 -31.156 -16.234 1 65.62 151 GLN B N 1
ATOM 2409 C CA . GLN B 1 151 ? -3.811 -32.375 -16.297 1 65.62 151 GLN B CA 1
ATOM 2410 C C . GLN B 1 151 ? -4.387 -33.344 -17.312 1 65.62 151 GLN B C 1
ATOM 2412 O O . GLN B 1 151 ? -5.605 -33.531 -17.391 1 65.62 151 GLN B O 1
ATOM 2417 N N . PRO B 1 152 ? -3.494 -33.719 -18.203 1 62.78 152 PRO B N 1
ATOM 2418 C CA . PRO B 1 152 ? -3.982 -34.75 -19.125 1 62.78 152 PRO B CA 1
ATOM 2419 C C . PRO B 1 152 ? -4.504 -36 -18.422 1 62.78 152 PRO B C 1
ATOM 2421 O O . PRO B 1 152 ? -3.986 -36.375 -17.359 1 62.78 152 PRO B O 1
ATOM 2424 N N . GLN B 1 153 ? -5.809 -36.188 -18.469 1 61.12 153 GLN B N 1
ATOM 2425 C CA . GLN B 1 153 ? -6.359 -37.438 -17.969 1 61.12 153 GLN B CA 1
ATOM 2426 C C . GLN B 1 153 ? -5.594 -38.656 -18.516 1 61.12 153 GLN B C 1
ATOM 2428 O O . GLN B 1 153 ? -5.238 -38.656 -19.703 1 61.12 153 GLN B O 1
ATOM 2433 N N . PRO B 1 154 ? -5.102 -39.438 -17.547 1 65.25 154 PRO B N 1
ATOM 2434 C CA . PRO B 1 154 ? -4.41 -40.656 -18.016 1 65.25 154 PRO B CA 1
ATOM 2435 C C . PRO B 1 154 ? -5.188 -41.375 -19.109 1 65.25 154 PRO B C 1
ATOM 2437 O O . PRO B 1 154 ? -6.414 -41.469 -19.047 1 65.25 154 PRO B O 1
ATOM 2440 N N . LYS B 1 155 ? -4.578 -41.375 -20.234 1 64.81 155 LYS B N 1
ATOM 2441 C CA . LYS B 1 155 ? -5.188 -42.156 -21.312 1 64.81 155 LYS B CA 1
ATOM 2442 C C . LYS B 1 155 ? -5.121 -43.656 -21 1 64.81 155 LYS B C 1
ATOM 2444 O O . LYS B 1 155 ? -4.059 -44.188 -20.672 1 64.81 155 LYS B O 1
ATOM 2449 N N . GLN B 1 156 ? -6.258 -44.094 -20.594 1 66.69 156 GLN B N 1
ATOM 2450 C CA . GLN B 1 156 ? -6.301 -45.531 -20.438 1 66.69 156 GLN B CA 1
ATOM 2451 C C . GLN B 1 156 ? -5.906 -46.25 -21.734 1 66.69 156 GLN B C 1
ATOM 2453 O O . GLN B 1 156 ? -6.469 -45.969 -22.797 1 66.69 156 GLN B O 1
ATOM 2458 N N . ILE B 1 157 ? -4.762 -46.656 -21.672 1 69.81 157 ILE B N 1
ATOM 2459 C CA . ILE B 1 157 ? -4.348 -47.438 -22.812 1 69.81 157 ILE B CA 1
ATOM 2460 C C . ILE B 1 157 ? -4.945 -48.844 -22.719 1 69.81 157 ILE B C 1
ATOM 2462 O O . ILE B 1 157 ? -4.707 -49.562 -21.734 1 69.81 157 ILE B O 1
ATOM 2466 N N . THR B 1 158 ? -6.02 -49 -23.375 1 65.06 158 THR B N 1
ATOM 2467 C CA . THR B 1 158 ? -6.559 -50.344 -23.453 1 65.06 158 THR B CA 1
ATOM 2468 C C . THR B 1 158 ? -5.633 -51.25 -24.25 1 65.06 158 THR B C 1
ATOM 2470 O O . THR B 1 158 ? -5.246 -50.938 -25.375 1 65.06 158 THR B O 1
ATOM 2473 N N . VAL B 1 159 ? -5.023 -52.031 -23.516 1 70.25 159 VAL B N 1
ATOM 2474 C CA . VAL B 1 159 ? -4.242 -53.062 -24.203 1 70.25 159 VAL B CA 1
ATOM 2475 C C . VAL B 1 159 ? -5.176 -54.031 -24.906 1 70.25 159 VAL B C 1
ATOM 2477 O O . VAL B 1 159 ? -6.098 -54.594 -24.297 1 70.25 159 VAL B O 1
ATOM 2480 N N . GLU B 1 160 ? -5.191 -53.906 -26.203 1 61.81 160 GLU B N 1
ATOM 2481 C CA . GLU B 1 160 ? -5.805 -55.031 -26.922 1 61.81 160 GLU B CA 1
ATOM 2482 C C . GLU B 1 160 ? -4.926 -56.281 -26.859 1 61.81 160 GLU B C 1
ATOM 2484 O O . GLU B 1 160 ? -3.697 -56.188 -26.875 1 61.81 160 GLU B O 1
#

Nearest PDB structures (foldseek):
  3w1z-assembly1_D  TM=8.147E-01  e=1.232E-09  Schizosaccharomyces pombe 972h-
  3w1z-assembly1_B  TM=7.030E-01  e=8.285E-10  Schizosaccharomyces pombe 972h-
  2byu-assembly1_B  TM=8.422E-01  e=2.016E-07  Triticum aestivum
  1gme-assembly1_A  TM=6.866E-01  e=5.479E-08  Triticum aestivum
  5ds1-assembly1_A-2  TM=8.217E-01  e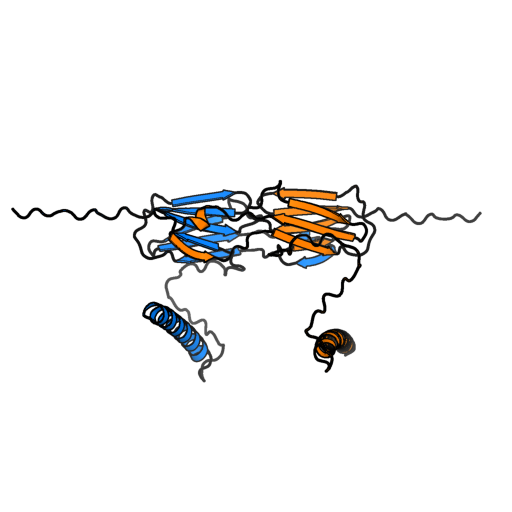=1.735E-06  Pisum sativum

Foldseek 3Di:
DVVVVVVVVVVVVVVCVVCCVVCCCPPDVNDVCPVVPVPPPDCPVPPPDFQDEWDWDWDDPDQKIKIKTFAAQDDPVFWDWDQDPQQKIKIWGFFDDDPVVVVPPDDPDDDDDGTIHMDIDHDDDAAWDPVPWDWDQDNRMIMIIIGGDDPPDPDPDDDD/DVVVVVVVVVVVVVVCVVCCVVVCCVPPPNCCPPPVPVPPPDPPVCPPDFPDEWDWDWDDPDQKIKIKTFAAQDDPVFWDWDQDPQQKIKIWGFFDDDPVVVVDPDDPDDDDDGTIHMDIDHDDDAAWDPVPWDWDQDNRMIMIIIGGDDPPDPDPDDDD

Radius of gyration: 26.85 Å; Cα contacts (8 Å, |Δi|>4): 509; chains: 2; bounding box: 59×113×68 Å

Secondary structure (DSSP, 8-state):
-HHHHHHHHHHHHHHHHHHHHHHHHHSTT--S--------S------S--SB---EEEEE-SSEEEEEEE-TT--GGGEEEEEETTTEEEEEEEEPPPTHHHH-SEEEEE----EEEEEEEEPPSS-EEEEEEEEEEETTEEEEEEEEPPP---------/-HHHHHHHHHHHHHHHHHHHHHHHHHSTT-----------S------S--SB---EEEEE-SSEEEEEEE-TT--GGGEEEEEETTTEEEEEEEEPPPTHHHH-SEEEEE----EEEEEEEEPPSS-EEEEEEEEEEETTEEEEEEEEPPP---------

InterPro domains:
  IPR002068 Alpha crystallin/Hsp20 domain [PF00011] (60-159)
  IPR002068 Alpha crystallin/Hsp20 domain [PS01031] (47-160)
  IPR008978 HSP20-like chaperone [G3DSA:2.60.40.790] (1-160)
  IPR008978 HSP20-like chaperone [SSF49764] (48-160)
  IPR031107 Small heat shock protein [PTHR11527] (55-159)

pLDDT: mean 78.65, std 20.88, range [33.88, 98.69]

Solvent-accessible surface area (backbone atoms only — not comparable to full-atom values): 18462 Å² total; per-residue (Å²): 122,68,67,61,53,53,56,51,51,53,49,50,51,52,48,50,50,50,46,49,56,50,47,60,47,63,37,90,86,33,53,89,62,72,69,77,58,82,69,76,58,86,73,64,74,69,58,77,76,55,68,42,65,63,45,37,29,32,31,34,58,77,65,26,35,40,34,39,33,52,41,49,61,42,53,72,92,35,54,46,78,44,75,46,95,79,44,29,40,36,40,35,39,45,30,81,72,64,68,61,70,78,70,32,78,39,75,81,37,80,58,67,85,56,40,40,29,45,40,81,41,75,51,75,93,70,59,61,31,85,87,39,59,48,76,47,79,52,42,13,26,34,40,35,37,40,25,47,41,79,71,79,69,81,73,78,74,74,80,126,122,70,69,62,53,55,55,50,52,52,50,51,51,52,47,50,49,50,47,48,57,50,45,60,48,65,40,91,82,32,54,83,57,76,67,78,57,83,68,76,60,83,74,64,76,71,57,77,76,57,68,44,65,63,44,39,30,33,33,33,58,77,63,27,35,42,35,39,35,51,40,49,62,42,54,73,92,38,56,45,78,45,75,47,95,81,43,30,39,37,40,36,37,44,29,80,73,64,68,61,70,78,69,32,79,40,74,81,37,80,56,68,85,56,40,38,30,45,41,80,43,77,50,74,92,71,59,59,32,84,88,39,60,47,76,46,80,50,42,13,25,34,40,35,39,41,25,47,40,80,70,78,68,82,73,78,73,74,79,126

Organism: Spizellomyces punctatus (strain DAOM BR117) (NCBI:txid645134)